Protein AF-A0A3S3PYQ5-F1 (afdb_monomer_lite)

pLDDT: mean 71.9, std 18.58, range [24.88, 95.25]

Radius of gyration: 21.29 Å; chains: 1; bounding box: 79×41×46 Å

Sequence (221 aa):
MYVVALPYLGCGHINPMMNLCKLLALSDDSLLITFVVTEEWLGFIGSAPTPPNIRFRSIPNVIPSELVREANFAGFIEAMWIPSGSVRSQQHEISLRLQPNSTLDEPESYLSRLCDSSERGEERVNYIPGISSIRLADFPYFSIAKGEAVLGRALEGISSATESQCILFNSFYELENDVIDSLRAKIQISIYHVGPTIPYMTLHEMTAMAMAHGPSQRGPL

Secondary structure (DSSP, 8-state):
-EEEE---SSHHHHHHHHHHHHHHHHH-TT-EEEEEEEHHHHHHHTTS---TTEEEEEE---S--GGGGGGGHHHHHHHHHS--SS-TTTT--S------------THHHHHHHHS-TT-TT-EE--STT---EEGGGSTTTTSS-HHHHHHHHHHHHHHHHTSSEEEESS-HHHHHHHHHHHHTT--SEEEE---------HHHHHHHHHHT--------

Structure (mmCIF, N/CA/C/O backbone):
data_AF-A0A3S3PYQ5-F1
#
_entry.id   AF-A0A3S3PYQ5-F1
#
loop_
_atom_site.group_PDB
_atom_site.id
_atom_site.type_symbol
_atom_site.label_atom_id
_atom_site.label_alt_id
_atom_site.label_comp_id
_atom_site.label_asym_id
_atom_site.label_entity_id
_atom_site.label_seq_id
_atom_site.pdbx_PDB_ins_code
_atom_site.Cartn_x
_atom_site.Cartn_y
_atom_site.Cartn_z
_atom_site.occupancy
_atom_site.B_iso_or_equiv
_atom_site.auth_seq_id
_atom_site.auth_comp_id
_atom_site.auth_asym_id
_atom_site.auth_atom_id
_atom_site.pdbx_PDB_model_num
ATOM 1 N N . MET A 1 1 ? -7.494 -8.880 18.713 1.00 83.25 1 MET A N 1
ATOM 2 C CA . MET A 1 1 ? -6.180 -9.042 18.029 1.00 83.25 1 MET A CA 1
ATOM 3 C C . MET A 1 1 ? -5.558 -7.658 17.811 1.00 83.25 1 MET A C 1
ATOM 5 O O . MET A 1 1 ? -6.317 -6.700 17.782 1.00 83.25 1 MET A O 1
ATOM 9 N N . TYR A 1 2 ? -4.230 -7.501 17.716 1.00 89.44 2 TYR A N 1
ATOM 10 C CA . TYR A 1 2 ? -3.590 -6.185 17.511 1.00 89.44 2 TYR A CA 1
ATOM 11 C C . TYR A 1 2 ? -2.639 -6.203 16.313 1.00 89.44 2 TYR A C 1
ATOM 13 O O . TYR A 1 2 ? -1.774 -7.073 16.239 1.00 89.44 2 TYR A O 1
ATOM 21 N N . VAL A 1 3 ? -2.790 -5.237 15.407 1.00 89.50 3 VAL A N 1
ATOM 22 C CA . VAL A 1 3 ? -1.992 -5.096 14.182 1.00 89.50 3 VAL A CA 1
ATOM 23 C C . VAL A 1 3 ? -1.406 -3.689 14.107 1.00 89.50 3 VAL A C 1
ATOM 25 O O . VAL A 1 3 ? -2.063 -2.703 14.437 1.00 89.50 3 VAL A O 1
ATOM 28 N N . VAL A 1 4 ? -0.160 -3.593 13.650 1.00 91.38 4 VAL A N 1
ATOM 29 C CA . VAL A 1 4 ? 0.473 -2.321 13.291 1.00 91.38 4 VAL A CA 1
ATOM 30 C C . VAL A 1 4 ? 0.616 -2.290 11.776 1.00 91.38 4 VAL A C 1
ATOM 32 O O . VAL A 1 4 ? 1.237 -3.180 11.205 1.00 91.38 4 VAL A O 1
ATOM 35 N N . ALA A 1 5 ? 0.030 -1.280 11.139 1.00 90.00 5 ALA A N 1
ATOM 36 C CA . ALA A 1 5 ? 0.136 -1.036 9.709 1.00 90.00 5 ALA A CA 1
ATOM 37 C C . ALA A 1 5 ? 1.135 0.098 9.461 1.00 90.00 5 ALA A C 1
ATOM 39 O O . ALA A 1 5 ? 0.969 1.209 9.970 1.00 90.00 5 ALA A O 1
ATOM 40 N N . LEU A 1 6 ? 2.171 -0.207 8.687 1.00 88.38 6 LEU A N 1
ATOM 41 C CA . LEU A 1 6 ? 3.290 0.674 8.367 1.00 88.38 6 LEU A CA 1
ATOM 42 C C . LEU A 1 6 ? 3.386 0.764 6.832 1.00 88.38 6 LEU A C 1
ATOM 44 O O . LEU A 1 6 ? 4.066 -0.038 6.197 1.00 88.38 6 LEU A O 1
ATOM 48 N N . PRO A 1 7 ? 2.618 1.662 6.192 1.00 85.62 7 PRO A N 1
ATOM 49 C CA . PRO A 1 7 ? 2.677 1.830 4.752 1.00 85.62 7 PRO A CA 1
ATOM 50 C C . PRO A 1 7 ? 4.006 2.426 4.310 1.00 85.62 7 PRO A C 1
ATOM 52 O O . PRO A 1 7 ? 4.576 3.303 4.960 1.00 85.62 7 PRO A O 1
ATOM 55 N N . TYR A 1 8 ? 4.426 2.012 3.122 1.00 80.31 8 TYR A N 1
ATOM 56 C CA . TYR A 1 8 ? 5.421 2.743 2.365 1.00 80.31 8 TYR A CA 1
ATOM 57 C C . TYR A 1 8 ? 4.916 4.165 2.101 1.00 80.31 8 TYR A C 1
ATOM 59 O O . TYR A 1 8 ? 3.748 4.381 1.760 1.00 80.31 8 TYR A O 1
ATOM 67 N N . LEU A 1 9 ? 5.786 5.146 2.299 1.00 74.19 9 LEU A N 1
ATOM 68 C CA . LEU A 1 9 ? 5.396 6.545 2.361 1.00 74.19 9 LEU A CA 1
ATOM 69 C C . LEU A 1 9 ? 5.235 7.133 0.955 1.00 74.19 9 LEU A C 1
ATOM 71 O O . LEU A 1 9 ? 6.157 7.708 0.393 1.00 74.19 9 LEU A O 1
ATOM 75 N N . GLY A 1 10 ? 4.044 6.962 0.387 1.00 78.31 10 GLY A N 1
ATOM 76 C CA . GLY A 1 10 ? 3.611 7.545 -0.881 1.00 78.31 10 GLY A CA 1
ATOM 77 C C . GLY A 1 10 ? 2.126 7.271 -1.119 1.00 78.31 10 GLY A C 1
ATOM 78 O O . GLY A 1 10 ? 1.601 6.251 -0.660 1.00 78.31 10 GLY A 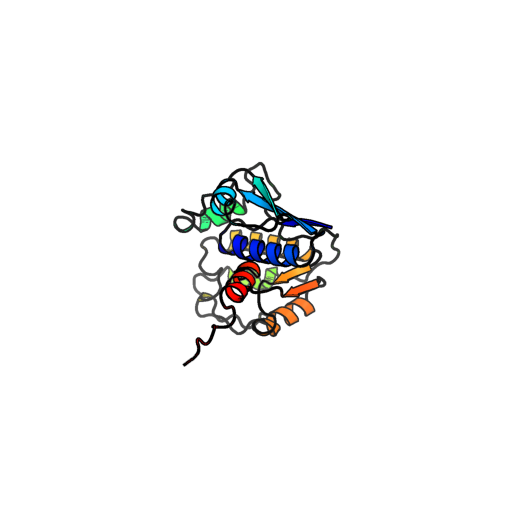O 1
ATOM 79 N N . CYS A 1 11 ? 1.430 8.156 -1.842 1.00 80.81 11 CYS A N 1
ATOM 80 C CA . CYS A 1 11 ? -0.027 8.069 -2.017 1.00 80.81 11 CYS A CA 1
ATOM 81 C C . CYS A 1 11 ? -0.496 6.728 -2.615 1.00 80.81 11 CYS A C 1
ATOM 83 O O . CYS A 1 11 ? -1.530 6.195 -2.205 1.00 80.81 11 CYS A O 1
ATOM 85 N N . GLY A 1 12 ? 0.304 6.150 -3.519 1.00 80.44 12 GLY A N 1
ATOM 86 C CA . GLY A 1 12 ? 0.049 4.855 -4.156 1.00 80.44 12 GLY A CA 1
ATOM 87 C C . GLY A 1 12 ? 0.125 3.650 -3.213 1.00 80.44 12 GLY A C 1
ATOM 88 O O . GLY A 1 12 ? -0.401 2.598 -3.549 1.00 80.44 12 GLY A O 1
ATOM 89 N N . HIS A 1 13 ? 0.716 3.800 -2.024 1.00 82.88 13 HIS A N 1
ATOM 90 C CA . HIS A 1 13 ? 0.836 2.733 -1.026 1.00 82.88 13 HIS A CA 1
ATOM 91 C C . HIS A 1 13 ? -0.031 2.992 0.211 1.00 82.88 13 HIS A C 1
ATOM 93 O O . HIS A 1 13 ? -0.659 2.072 0.735 1.00 82.88 13 HIS A O 1
ATOM 99 N N . ILE A 1 14 ? -0.126 4.249 0.652 1.00 87.75 14 ILE A N 1
ATOM 100 C CA . ILE A 1 14 ? -0.909 4.630 1.834 1.00 87.75 14 ILE A CA 1
ATOM 101 C C . ILE A 1 14 ? -2.400 4.384 1.618 1.00 87.75 14 ILE A C 1
ATOM 103 O O . ILE A 1 14 ? -3.048 3.797 2.486 1.00 87.75 14 ILE A O 1
ATOM 107 N N . ASN A 1 15 ? -2.946 4.786 0.468 1.00 88.56 15 ASN A N 1
ATOM 108 C CA . ASN A 1 15 ? -4.382 4.672 0.217 1.00 88.56 15 ASN A CA 1
ATOM 109 C C . ASN A 1 15 ? -4.846 3.203 0.159 1.00 88.56 15 ASN A C 1
ATOM 111 O O . ASN A 1 15 ? -5.772 2.857 0.900 1.00 88.56 15 ASN A O 1
ATOM 115 N N . PRO A 1 16 ? -4.197 2.307 -0.615 1.00 87.06 16 PRO A N 1
ATOM 116 C CA . PRO A 1 16 ? -4.536 0.886 -0.596 1.00 87.06 16 PRO A CA 1
ATOM 117 C C . PRO A 1 16 ? -4.414 0.229 0.781 1.00 87.06 16 PRO A C 1
ATOM 119 O O . PRO A 1 16 ? -5.298 -0.534 1.177 1.00 87.06 16 PRO A O 1
ATOM 122 N N . MET A 1 17 ? -3.352 0.543 1.531 1.00 89.75 17 MET A N 1
ATOM 123 C CA . MET A 1 17 ? -3.134 0.004 2.876 1.00 89.75 17 MET A CA 1
ATOM 124 C C . MET A 1 17 ? -4.230 0.464 3.846 1.00 89.75 17 MET A C 1
ATOM 126 O O . MET A 1 17 ? -4.751 -0.333 4.625 1.00 89.75 17 MET A O 1
ATOM 130 N N . MET A 1 18 ? -4.615 1.743 3.794 1.00 91.31 18 MET A N 1
ATOM 131 C CA . MET A 1 18 ? -5.701 2.292 4.608 1.00 91.31 18 MET A CA 1
ATOM 132 C C . MET A 1 18 ? -7.036 1.620 4.280 1.00 91.31 18 MET A C 1
ATOM 134 O O . MET A 1 18 ? -7.780 1.253 5.188 1.00 91.31 18 MET A O 1
ATOM 138 N N . ASN A 1 19 ? -7.336 1.415 2.997 1.00 90.25 19 ASN A N 1
ATOM 139 C CA . ASN A 1 19 ? -8.559 0.731 2.578 1.00 90.25 19 ASN A CA 1
ATOM 140 C C . ASN A 1 19 ? -8.581 -0.728 3.041 1.00 90.25 19 ASN A C 1
ATOM 142 O O . ASN A 1 19 ? -9.594 -1.174 3.574 1.00 90.25 19 ASN A O 1
ATOM 146 N N . LEU A 1 20 ? -7.455 -1.441 2.940 1.00 89.00 20 LEU A N 1
ATOM 147 C CA . LEU A 1 20 ? -7.320 -2.781 3.510 1.00 89.00 20 LEU A CA 1
ATOM 148 C C . LEU A 1 20 ? -7.580 -2.773 5.022 1.00 89.00 20 LEU A C 1
ATOM 150 O O . LEU A 1 20 ? -8.370 -3.571 5.518 1.00 89.00 20 LEU A O 1
ATOM 154 N N . CYS A 1 21 ? -6.968 -1.840 5.757 1.00 91.38 21 CYS A N 1
ATOM 155 C CA . CYS A 1 21 ? -7.170 -1.714 7.200 1.00 91.38 21 CYS A CA 1
ATOM 156 C C . CYS A 1 21 ? -8.637 -1.447 7.552 1.00 91.38 21 CYS A C 1
ATOM 158 O O . CYS A 1 21 ? -9.138 -2.024 8.511 1.00 91.38 21 CYS A O 1
ATOM 160 N N . LYS A 1 22 ? -9.343 -0.621 6.769 1.00 90.44 22 LYS A N 1
ATOM 161 C CA . LYS A 1 22 ? -10.785 -0.387 6.936 1.00 90.44 22 LYS A CA 1
ATOM 162 C C . LYS A 1 22 ? -11.592 -1.668 6.724 1.00 90.44 22 LYS A C 1
ATOM 164 O O . LYS A 1 22 ? -12.460 -1.953 7.540 1.00 90.44 22 LYS A O 1
ATOM 169 N N . LEU A 1 23 ? -11.296 -2.453 5.688 1.00 88.88 23 LEU A N 1
ATOM 170 C CA . LEU A 1 23 ? -11.972 -3.733 5.439 1.00 88.88 23 LEU A CA 1
ATOM 171 C C . LEU A 1 23 ? -11.742 -4.732 6.580 1.00 88.88 23 LEU A C 1
ATOM 173 O O . LEU A 1 23 ? -12.694 -5.351 7.052 1.00 88.88 23 LEU A O 1
ATOM 177 N N . LEU A 1 24 ? -10.505 -4.844 7.070 1.00 88.88 24 LEU A N 1
ATOM 178 C CA . LEU A 1 24 ? -10.164 -5.706 8.206 1.00 88.88 24 LEU A CA 1
ATOM 179 C C . LEU A 1 24 ? -10.868 -5.255 9.491 1.00 88.88 24 LEU A C 1
ATOM 181 O O . LEU A 1 24 ? -11.470 -6.070 10.183 1.00 88.88 24 LEU A O 1
ATOM 185 N N . ALA A 1 25 ? -10.845 -3.952 9.772 1.00 90.69 25 ALA A N 1
ATOM 186 C CA . ALA A 1 25 ? -11.503 -3.351 10.926 1.00 90.69 25 ALA A CA 1
ATOM 187 C C . ALA A 1 25 ? -13.025 -3.552 10.926 1.00 90.69 25 ALA A C 1
ATOM 189 O O . ALA A 1 25 ? -13.605 -3.714 11.992 1.00 90.69 25 ALA A O 1
ATOM 190 N N . LEU A 1 26 ? -13.662 -3.529 9.751 1.00 88.75 26 LEU A N 1
ATOM 191 C CA . LEU A 1 26 ? -15.098 -3.781 9.592 1.00 88.75 26 LEU A CA 1
ATOM 192 C C . LEU A 1 26 ? -15.456 -5.272 9.655 1.00 88.75 26 LEU A C 1
ATOM 194 O O . LEU A 1 26 ? -16.612 -5.608 9.887 1.00 88.75 26 LEU A O 1
ATOM 198 N N . SER A 1 27 ? -14.487 -6.155 9.406 1.00 88.19 27 SER A N 1
ATOM 199 C CA . SER A 1 27 ? -14.697 -7.606 9.422 1.00 88.19 27 SER A CA 1
ATOM 200 C C . SER A 1 27 ? -14.550 -8.207 10.822 1.00 88.19 27 SER A C 1
ATOM 202 O O . SER A 1 27 ? -15.138 -9.249 11.101 1.00 88.19 27 SER A O 1
ATOM 204 N N . ASP A 1 28 ? -13.766 -7.572 11.697 1.00 89.88 28 ASP A N 1
ATOM 205 C CA . ASP A 1 28 ? -13.523 -8.014 13.072 1.00 89.88 28 ASP A CA 1
ATOM 206 C C . ASP A 1 28 ? -13.466 -6.814 14.031 1.00 89.88 28 ASP A C 1
ATOM 208 O O . ASP A 1 28 ? -12.451 -6.121 14.139 1.00 89.88 28 ASP A O 1
ATOM 212 N N . ASP A 1 29 ? -14.544 -6.603 14.790 1.00 89.25 29 ASP A N 1
ATOM 213 C CA . ASP A 1 29 ? -14.644 -5.522 15.782 1.00 89.25 29 ASP A CA 1
ATOM 214 C C . ASP A 1 29 ? -13.623 -5.656 16.933 1.00 89.25 29 ASP A C 1
ATOM 216 O O . ASP A 1 29 ? -13.337 -4.687 17.641 1.00 89.25 29 ASP A O 1
ATOM 220 N N . SER A 1 30 ? -13.048 -6.849 17.138 1.00 92.12 30 SER A N 1
ATOM 221 C CA . SER A 1 30 ? -12.020 -7.109 18.154 1.00 92.12 30 SER A CA 1
ATOM 222 C C . SER A 1 30 ? -10.594 -6.813 17.669 1.00 92.12 30 SER A C 1
ATOM 224 O O . SER A 1 30 ? -9.634 -6.859 18.457 1.00 92.12 30 SER A O 1
ATOM 226 N N . LEU A 1 31 ? -10.427 -6.538 16.373 1.00 90.94 31 LEU A N 1
ATOM 227 C CA . LEU A 1 31 ? -9.153 -6.191 15.767 1.00 90.94 31 LEU A CA 1
ATOM 228 C C . LEU A 1 31 ? -8.854 -4.710 15.992 1.00 90.94 31 LEU A C 1
ATOM 230 O O . LEU A 1 31 ? -9.544 -3.839 15.476 1.00 90.94 31 LEU A O 1
ATOM 234 N N . LEU A 1 32 ? -7.784 -4.428 16.733 1.00 93.56 32 LEU A N 1
ATOM 235 C CA . LEU A 1 32 ? -7.257 -3.081 16.919 1.00 93.56 32 LEU A CA 1
ATOM 236 C C . LEU A 1 32 ? -6.084 -2.852 15.961 1.00 93.56 32 LEU A C 1
ATOM 238 O O . LEU A 1 32 ? -5.086 -3.571 16.021 1.00 93.56 32 LEU A O 1
ATOM 242 N N . ILE A 1 33 ? -6.188 -1.829 15.118 1.00 94.44 33 ILE A N 1
ATOM 243 C CA . ILE A 1 33 ? -5.169 -1.467 14.132 1.00 94.44 33 ILE A CA 1
ATOM 244 C C . ILE A 1 33 ? -4.538 -0.136 14.528 1.00 94.44 33 ILE A C 1
ATOM 246 O O . ILE A 1 33 ? -5.233 0.859 14.728 1.00 94.44 33 ILE A O 1
ATOM 250 N N . THR A 1 34 ? -3.212 -0.093 14.590 1.00 95.12 34 THR A N 1
ATOM 251 C CA . THR A 1 34 ? -2.460 1.162 14.664 1.00 95.12 34 THR A CA 1
ATOM 252 C C . THR A 1 34 ? -1.835 1.452 13.309 1.00 95.12 34 THR A C 1
ATOM 254 O O . THR A 1 34 ? -0.955 0.718 12.869 1.00 95.12 34 THR A O 1
ATOM 257 N N . PHE A 1 35 ? -2.277 2.523 12.658 1.00 94.12 35 PHE A N 1
ATOM 258 C CA . PHE A 1 35 ? -1.774 2.976 11.366 1.00 94.12 35 PHE A CA 1
ATOM 259 C C . PHE A 1 35 ? -0.721 4.066 11.583 1.00 94.12 35 PHE A C 1
ATOM 261 O O . PHE A 1 35 ? -1.029 5.146 12.097 1.00 94.12 35 PHE A O 1
ATOM 268 N N . VAL A 1 36 ? 0.532 3.765 11.252 1.00 92.62 36 VAL A N 1
ATOM 269 C CA . VAL A 1 36 ? 1.679 4.634 11.537 1.00 92.62 36 VAL A CA 1
ATOM 270 C C . VAL A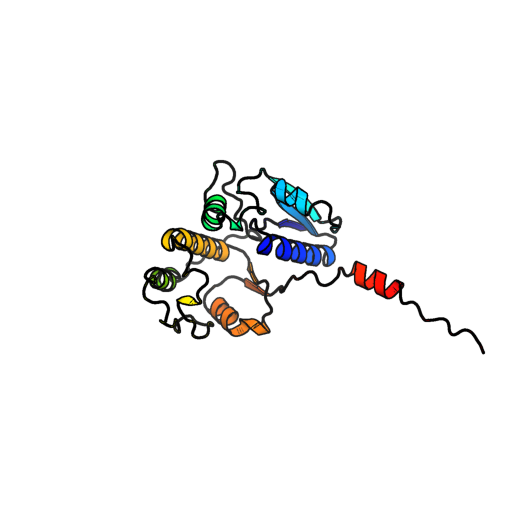 1 36 ? 2.128 5.325 10.255 1.00 92.62 36 VAL A C 1
ATOM 272 O O . VAL A 1 36 ? 2.501 4.661 9.298 1.00 92.62 36 VAL A O 1
ATOM 275 N N . VAL A 1 37 ? 2.122 6.654 10.237 1.00 90.44 37 VAL A N 1
ATOM 276 C CA . VAL A 1 37 ? 2.558 7.475 9.091 1.00 90.44 37 VAL A CA 1
ATOM 277 C C . VAL A 1 37 ? 3.459 8.614 9.561 1.00 90.44 37 VAL A C 1
ATOM 279 O O . VAL A 1 37 ? 3.660 8.785 10.761 1.00 90.44 37 VAL A O 1
ATOM 282 N N . THR A 1 38 ? 4.018 9.409 8.652 1.00 91.31 38 THR A N 1
ATOM 283 C CA . THR A 1 38 ? 4.719 10.637 9.055 1.00 91.31 38 THR A CA 1
ATOM 284 C C . THR A 1 38 ? 3.742 11.709 9.544 1.00 91.31 38 THR A C 1
ATOM 286 O O . THR A 1 38 ? 2.539 11.635 9.296 1.00 91.31 38 THR A O 1
ATOM 289 N N . GLU A 1 39 ? 4.246 12.723 10.245 1.00 92.88 39 GLU A N 1
ATOM 290 C CA . GLU A 1 39 ? 3.456 13.888 10.673 1.00 92.88 39 GLU A CA 1
ATOM 291 C C . GLU A 1 39 ? 2.782 14.613 9.500 1.00 92.88 39 GLU A C 1
ATOM 293 O O . GLU A 1 39 ? 1.613 14.980 9.604 1.00 92.88 39 GLU A O 1
ATOM 298 N N . GLU A 1 40 ? 3.481 14.773 8.372 1.00 92.56 40 GLU A N 1
ATOM 299 C CA . GLU A 1 40 ? 2.909 15.335 7.144 1.00 92.56 40 GLU A CA 1
ATOM 300 C C . GLU A 1 40 ? 1.721 14.495 6.658 1.00 92.56 40 GLU A C 1
ATOM 302 O O . GLU A 1 40 ? 0.623 15.015 6.458 1.00 92.56 40 GLU A O 1
ATOM 307 N N . TRP A 1 41 ? 1.917 13.180 6.535 1.00 91.62 41 TRP A N 1
ATOM 308 C CA . TRP A 1 41 ? 0.871 12.272 6.078 1.00 91.62 41 TRP A CA 1
ATOM 309 C C . TRP A 1 41 ? -0.315 12.213 7.035 1.00 91.62 41 TRP A C 1
ATOM 311 O O . TRP A 1 41 ? -1.458 12.147 6.582 1.00 91.62 41 TRP A O 1
ATOM 321 N N . LEU A 1 42 ? -0.075 12.298 8.346 1.00 93.69 42 LEU A N 1
ATOM 322 C CA . LEU A 1 42 ? -1.140 12.434 9.336 1.00 93.69 42 LEU A CA 1
ATOM 323 C C . LEU A 1 42 ? -1.963 13.707 9.096 1.00 93.69 42 LEU A C 1
ATOM 325 O O . LEU A 1 42 ? -3.185 13.663 9.220 1.00 93.69 42 LEU A O 1
ATOM 329 N N . GLY A 1 43 ? -1.322 14.810 8.703 1.00 92.19 43 GLY A N 1
ATOM 330 C CA . GLY A 1 43 ? -2.005 16.036 8.289 1.00 92.19 43 GLY A CA 1
ATOM 331 C C . GLY A 1 43 ? -2.909 15.849 7.065 1.00 92.19 43 GLY A C 1
ATOM 332 O O . GLY A 1 43 ? -3.968 16.470 6.997 1.00 92.19 43 GLY A O 1
ATOM 333 N N . PHE A 1 44 ? -2.541 14.967 6.130 1.00 90.56 44 PHE A N 1
ATOM 334 C CA . PHE A 1 44 ? -3.335 14.688 4.927 1.00 90.56 44 PHE A CA 1
ATOM 335 C C . PHE A 1 44 ? -4.531 13.762 5.173 1.00 90.56 44 PHE A C 1
ATOM 337 O O . PHE A 1 44 ? -5.589 13.974 4.585 1.00 90.56 44 PHE A O 1
ATOM 344 N N . ILE A 1 45 ? -4.381 12.733 6.017 1.00 90.06 45 ILE A N 1
ATOM 345 C CA . ILE A 1 45 ? -5.393 11.664 6.155 1.00 90.06 45 ILE A CA 1
ATOM 346 C C . ILE A 1 45 ? -6.098 11.629 7.514 1.00 90.06 45 ILE A C 1
ATOM 348 O O . ILE A 1 45 ? -7.137 10.987 7.642 1.00 90.06 45 ILE A O 1
ATOM 352 N N . GLY A 1 46 ? -5.558 12.298 8.535 1.00 88.81 46 GLY A N 1
ATOM 353 C CA . GLY A 1 46 ? -6.019 12.174 9.921 1.00 88.81 46 GLY A CA 1
ATOM 354 C C . GLY A 1 46 ? -7.385 12.801 10.209 1.00 88.81 46 GLY A C 1
ATOM 355 O O . GLY A 1 46 ? -7.983 12.493 11.236 1.00 88.81 46 GLY A O 1
ATOM 356 N N . SER A 1 47 ? -7.889 13.665 9.323 1.00 87.00 47 SER A N 1
ATOM 357 C CA . SER A 1 47 ? -9.224 14.269 9.433 1.00 87.00 47 SER A CA 1
ATOM 358 C C . SER A 1 47 ? -10.332 13.421 8.799 1.00 87.00 47 SER A C 1
ATOM 360 O O . SER A 1 47 ? -11.510 13.657 9.069 1.00 87.00 47 SER A O 1
ATOM 362 N N . ALA A 1 48 ? -9.978 12.445 7.956 1.00 85.69 48 ALA A N 1
ATOM 363 C CA . ALA A 1 48 ? -10.952 11.604 7.278 1.00 85.69 48 ALA A CA 1
ATOM 364 C C . ALA A 1 48 ? -11.601 10.611 8.262 1.00 85.69 48 ALA A C 1
ATOM 366 O O . ALA A 1 48 ? -10.913 10.083 9.139 1.00 85.69 48 ALA A O 1
ATOM 367 N N . PRO A 1 49 ? -12.899 10.284 8.108 1.00 85.88 49 PRO A N 1
ATOM 368 C CA . PRO A 1 49 ? -13.545 9.285 8.951 1.00 85.88 49 PRO A CA 1
ATOM 369 C C . PRO A 1 49 ? -12.850 7.918 8.863 1.00 85.88 49 PRO A C 1
ATOM 371 O O . PRO A 1 49 ? -12.651 7.361 7.775 1.00 85.88 49 PRO A O 1
ATOM 374 N N . THR A 1 50 ? -12.526 7.348 10.023 1.00 87.88 50 THR A N 1
ATOM 375 C CA . THR A 1 50 ? -12.000 5.986 10.159 1.00 87.88 50 THR A CA 1
ATOM 376 C C . THR A 1 50 ? -12.780 5.202 11.215 1.00 87.88 50 THR A C 1
ATOM 378 O O . THR A 1 50 ? -13.252 5.800 12.184 1.00 87.88 50 THR A O 1
ATOM 381 N N . PRO A 1 51 ? -12.906 3.870 11.066 1.00 90.19 51 PRO A N 1
ATOM 382 C CA . PRO A 1 51 ? -13.453 3.008 12.110 1.00 90.19 51 PRO A CA 1
ATOM 383 C C . PRO A 1 51 ? -12.773 3.239 13.476 1.00 90.19 51 PRO A C 1
ATOM 385 O O . PRO A 1 51 ? -11.566 3.499 13.516 1.00 90.19 51 PRO A O 1
ATOM 388 N N . PRO A 1 52 ? -13.507 3.134 14.603 1.00 90.31 52 PRO A N 1
ATOM 389 C CA . PRO A 1 52 ? -12.994 3.460 15.942 1.00 90.31 52 PRO A CA 1
ATOM 390 C C . PRO A 1 52 ? -11.872 2.523 16.420 1.00 90.31 52 PRO A C 1
ATOM 392 O O . PRO A 1 52 ? -11.103 2.858 17.324 1.00 90.31 52 PRO A O 1
ATOM 395 N N . ASN A 1 53 ? -11.772 1.345 15.810 1.00 92.06 53 ASN A N 1
ATOM 396 C CA . ASN A 1 53 ? -10.726 0.356 16.023 1.00 92.06 53 ASN A CA 1
ATOM 397 C C . ASN A 1 53 ? -9.474 0.586 15.153 1.00 92.06 53 ASN A C 1
ATOM 399 O O . ASN A 1 53 ? -8.532 -0.199 15.238 1.00 92.06 53 ASN A O 1
ATOM 403 N N . ILE A 1 54 ? -9.405 1.684 14.388 1.00 94.94 54 ILE A N 1
ATOM 404 C CA . ILE A 1 54 ? -8.181 2.164 13.734 1.00 94.94 54 ILE A CA 1
ATOM 405 C C . ILE A 1 54 ? -7.670 3.408 14.466 1.00 94.94 54 ILE A C 1
ATOM 407 O O . ILE A 1 54 ? -8.398 4.375 14.680 1.00 94.94 54 ILE A O 1
ATOM 411 N N . ARG A 1 55 ? -6.392 3.399 14.848 1.00 95.25 55 ARG A N 1
ATOM 412 C CA . ARG A 1 55 ? -5.726 4.505 15.544 1.00 95.25 55 ARG A CA 1
ATOM 413 C C . ARG A 1 55 ? -4.528 4.992 14.754 1.00 95.25 55 ARG A C 1
ATOM 415 O O . ARG A 1 55 ? -3.648 4.205 14.425 1.00 95.25 55 ARG A O 1
ATOM 422 N N . PHE A 1 56 ? -4.439 6.297 14.541 1.00 95.06 56 PHE A N 1
ATOM 423 C CA . PHE A 1 56 ? -3.248 6.888 13.948 1.00 95.06 56 PHE A CA 1
ATOM 424 C C . PHE A 1 56 ? -2.130 7.099 14.974 1.00 95.06 56 PHE A C 1
ATOM 426 O O . PHE A 1 56 ? -2.358 7.445 16.145 1.00 95.06 56 PHE A O 1
ATOM 433 N N . ARG A 1 57 ? -0.895 6.914 14.513 1.00 94.06 57 ARG A N 1
ATOM 434 C CA . ARG A 1 57 ? 0.328 7.376 15.171 1.00 94.06 57 ARG A CA 1
ATOM 435 C C . ARG A 1 57 ? 1.207 8.050 14.131 1.00 94.06 57 ARG A C 1
ATOM 437 O O . ARG A 1 57 ? 1.276 7.587 12.997 1.00 94.06 57 ARG A O 1
ATOM 444 N N . SER A 1 58 ? 1.863 9.131 14.529 1.00 91.62 58 SER A N 1
ATOM 445 C CA . SER A 1 58 ? 2.846 9.793 13.685 1.00 91.62 58 SER A CA 1
ATOM 446 C C . SER A 1 58 ? 4.265 9.480 14.135 1.00 91.62 58 SER A C 1
ATOM 448 O O . SER A 1 58 ? 4.540 9.270 15.319 1.00 91.62 58 SER A O 1
ATOM 450 N N . ILE A 1 59 ? 5.162 9.478 13.162 1.00 88.75 59 ILE A N 1
ATOM 451 C CA . ILE A 1 59 ? 6.607 9.583 13.345 1.00 88.75 59 ILE A CA 1
ATOM 452 C C . ILE A 1 59 ? 7.094 10.867 12.659 1.00 88.75 59 ILE A C 1
ATOM 454 O O . ILE A 1 59 ? 6.399 11.369 11.770 1.00 88.75 59 ILE A O 1
ATOM 458 N N . PRO A 1 60 ? 8.267 11.406 13.033 1.00 88.44 60 PRO A N 1
ATOM 459 C CA . PRO A 1 60 ? 8.806 12.595 12.382 1.00 88.44 60 PRO A CA 1
ATOM 460 C C . PRO A 1 60 ? 8.897 12.433 10.861 1.00 88.44 60 PRO A C 1
ATOM 462 O O . PRO A 1 60 ? 9.074 11.324 10.350 1.00 88.44 60 PRO A O 1
ATOM 465 N N . ASN A 1 61 ? 8.810 13.543 10.132 1.00 86.12 61 ASN A N 1
ATOM 466 C CA . ASN A 1 61 ? 9.052 13.546 8.691 1.00 86.12 61 ASN A CA 1
ATOM 467 C C . ASN A 1 61 ? 10.526 13.201 8.424 1.00 86.12 61 ASN A C 1
ATOM 469 O O . ASN A 1 61 ? 11.412 14.015 8.675 1.00 86.12 61 ASN A O 1
ATOM 473 N N . VAL A 1 62 ? 10.790 11.980 7.950 1.00 75.44 62 VAL A N 1
ATOM 474 C CA . VAL A 1 62 ? 12.151 11.495 7.642 1.00 75.44 62 VAL A CA 1
ATOM 475 C C . VAL A 1 62 ? 12.431 11.377 6.142 1.00 75.44 62 VAL A C 1
ATOM 477 O O . VAL A 1 62 ? 13.512 10.936 5.761 1.00 75.44 62 VAL A O 1
ATOM 480 N N . ILE A 1 63 ? 11.466 11.768 5.309 1.00 78.81 63 ILE A N 1
ATOM 481 C CA . ILE A 1 63 ? 11.552 11.768 3.846 1.00 78.81 63 ILE A CA 1
ATOM 482 C C . ILE A 1 63 ? 11.146 13.144 3.294 1.00 78.81 63 ILE A C 1
ATOM 484 O O . ILE A 1 63 ? 10.469 13.899 4.001 1.00 78.81 63 ILE A O 1
ATOM 488 N N . PRO A 1 64 ? 11.537 13.492 2.053 1.00 82.19 64 PRO A N 1
ATOM 489 C CA . PRO A 1 64 ? 11.034 14.684 1.381 1.00 82.19 64 PRO A CA 1
ATOM 490 C C . PRO A 1 64 ? 9.505 14.664 1.275 1.00 82.19 64 PRO A C 1
ATOM 492 O O . PRO A 1 64 ? 8.897 13.598 1.224 1.00 82.19 64 PRO A O 1
ATOM 495 N N . SER A 1 65 ? 8.899 15.848 1.224 1.00 85.50 65 SER A N 1
ATOM 496 C CA . SER A 1 65 ? 7.442 15.993 1.161 1.00 85.50 65 SER A CA 1
ATOM 497 C C . SER A 1 65 ? 6.850 15.311 -0.075 1.00 85.50 65 SER A C 1
ATOM 499 O O . SER A 1 65 ? 7.377 15.458 -1.185 1.00 85.50 65 SER A O 1
ATOM 501 N N . GLU A 1 66 ? 5.711 14.632 0.099 1.00 83.56 66 GLU A N 1
ATOM 502 C CA . GLU A 1 66 ? 4.957 14.031 -1.015 1.00 83.56 66 GLU A CA 1
ATOM 503 C C . GLU A 1 66 ? 4.599 15.081 -2.084 1.00 83.56 66 GLU A C 1
ATOM 505 O O . GLU A 1 66 ? 4.600 14.782 -3.276 1.00 83.56 66 GLU A O 1
ATOM 510 N N . LEU A 1 67 ? 4.363 16.333 -1.675 1.00 84.81 67 LEU A N 1
ATOM 511 C CA . LEU A 1 67 ? 3.926 17.423 -2.555 1.00 84.81 67 LEU A CA 1
ATOM 512 C C . LEU A 1 67 ? 4.987 17.859 -3.572 1.00 84.81 67 LEU A C 1
ATOM 514 O O . LEU A 1 67 ? 4.651 18.453 -4.592 1.00 84.81 67 LEU A O 1
ATOM 518 N N . VAL A 1 68 ? 6.264 17.591 -3.297 1.00 82.38 68 VAL A N 1
ATOM 519 C CA . VAL A 1 68 ? 7.389 17.970 -4.169 1.00 82.38 68 VAL A CA 1
ATOM 520 C C . VAL A 1 68 ? 8.142 16.757 -4.704 1.00 82.38 68 VAL A C 1
ATOM 522 O O . VAL A 1 68 ? 9.187 16.910 -5.337 1.00 82.38 68 VAL A O 1
ATOM 525 N N . ARG A 1 69 ? 7.610 15.547 -4.486 1.00 78.38 69 ARG A N 1
ATOM 526 C CA . ARG A 1 69 ? 8.234 14.292 -4.916 1.00 78.38 69 ARG A CA 1
ATOM 527 C C . ARG A 1 69 ? 8.541 14.282 -6.409 1.00 78.38 69 ARG A C 1
ATOM 529 O O . ARG A 1 69 ? 9.618 13.846 -6.796 1.00 78.38 69 ARG A O 1
ATOM 536 N N . GLU A 1 70 ? 7.614 14.753 -7.241 1.00 74.06 70 GLU A N 1
ATOM 537 C CA . GLU A 1 70 ? 7.770 14.738 -8.704 1.00 74.06 70 GLU A CA 1
ATOM 538 C C . GLU A 1 70 ? 8.999 15.522 -9.174 1.00 74.06 70 GLU A C 1
ATOM 540 O O . GLU A 1 70 ? 9.657 15.118 -10.129 1.00 74.06 70 GLU A O 1
ATOM 545 N N . ALA A 1 71 ? 9.368 16.591 -8.463 1.00 77.69 71 ALA A N 1
ATOM 546 C CA . ALA A 1 71 ? 10.534 17.400 -8.800 1.00 77.69 71 ALA A CA 1
ATOM 547 C C . ALA A 1 71 ? 11.866 16.658 -8.577 1.00 77.69 71 ALA A C 1
ATOM 549 O O . ALA A 1 71 ? 12.878 17.026 -9.172 1.00 77.69 71 ALA A O 1
ATOM 550 N N . ASN A 1 72 ? 11.889 15.626 -7.724 1.00 73.69 72 ASN A N 1
ATOM 551 C CA . ASN A 1 72 ? 13.070 14.804 -7.465 1.00 73.69 72 ASN A CA 1
ATOM 552 C C . ASN A 1 72 ? 12.681 13.382 -7.025 1.00 73.69 72 ASN A C 1
ATOM 554 O O . ASN A 1 72 ? 12.935 12.970 -5.889 1.00 73.69 72 ASN A O 1
ATOM 558 N N . PHE A 1 73 ? 12.070 12.619 -7.934 1.00 73.69 73 PHE A N 1
ATOM 559 C CA . PHE A 1 73 ? 11.599 11.265 -7.630 1.00 73.69 73 PHE A CA 1
ATOM 560 C C . PHE A 1 73 ? 12.742 10.339 -7.188 1.00 73.69 73 PHE A C 1
ATOM 562 O O . PHE A 1 73 ? 12.599 9.598 -6.220 1.00 73.69 73 PHE A O 1
ATOM 569 N N . ALA A 1 74 ? 13.908 10.432 -7.835 1.00 70.12 74 ALA A N 1
ATOM 570 C CA . ALA A 1 74 ? 15.077 9.630 -7.477 1.00 70.12 74 ALA A CA 1
ATOM 571 C C . ALA A 1 74 ? 15.573 9.930 -6.052 1.00 70.12 74 ALA A C 1
ATOM 573 O O . ALA A 1 74 ? 15.801 9.003 -5.280 1.00 70.12 74 ALA A O 1
ATOM 574 N N . GLY A 1 75 ? 15.682 11.210 -5.679 1.00 71.06 75 GLY A N 1
ATOM 575 C CA . GLY A 1 75 ? 16.070 11.613 -4.326 1.00 71.06 75 GLY A CA 1
ATOM 576 C C . GLY A 1 75 ? 15.021 11.270 -3.268 1.00 71.06 75 GLY A C 1
ATOM 577 O O . GLY A 1 75 ? 15.381 10.948 -2.140 1.00 71.06 75 GLY A O 1
ATOM 578 N N . PHE A 1 76 ? 13.734 11.284 -3.626 1.00 76.44 76 PHE A N 1
ATOM 579 C CA . PHE A 1 76 ? 12.658 10.821 -2.749 1.00 76.44 76 PHE A CA 1
ATOM 580 C C . PHE A 1 76 ? 12.773 9.325 -2.456 1.00 76.44 76 PHE A C 1
ATOM 582 O O . PHE A 1 76 ? 12.758 8.929 -1.291 1.00 76.44 76 PHE A O 1
ATOM 589 N N . ILE A 1 77 ? 12.938 8.505 -3.501 1.00 71.94 77 ILE A N 1
ATOM 590 C CA . ILE A 1 77 ? 13.162 7.064 -3.358 1.00 71.94 77 ILE A CA 1
ATOM 591 C C . ILE A 1 77 ? 14.414 6.837 -2.507 1.00 71.94 77 ILE A C 1
ATOM 593 O O . ILE A 1 77 ? 14.344 6.163 -1.485 1.00 71.94 77 ILE A O 1
ATOM 597 N N . GLU A 1 78 ? 15.536 7.468 -2.850 1.00 71.44 78 GLU A N 1
ATOM 598 C CA . GLU A 1 78 ? 16.795 7.347 -2.110 1.00 71.44 78 GLU A CA 1
ATOM 599 C C . GLU A 1 78 ? 16.640 7.694 -0.617 1.00 71.44 78 GLU A C 1
ATOM 601 O O . GLU A 1 78 ? 17.046 6.903 0.231 1.00 71.44 78 GLU A O 1
ATOM 606 N N . ALA A 1 79 ? 15.986 8.807 -0.272 1.00 73.69 79 ALA A N 1
ATOM 607 C CA . ALA A 1 79 ? 15.787 9.231 1.117 1.00 73.69 79 ALA A CA 1
ATOM 608 C C . ALA A 1 79 ? 14.905 8.284 1.942 1.00 73.69 79 ALA A C 1
ATOM 610 O O . ALA A 1 79 ? 15.048 8.196 3.158 1.00 73.69 79 ALA A O 1
ATOM 611 N N . MET A 1 80 ? 13.995 7.573 1.293 1.00 68.62 80 MET A N 1
ATOM 612 C CA . MET A 1 80 ? 13.135 6.599 1.949 1.00 68.62 80 MET A CA 1
ATOM 613 C C . MET A 1 80 ? 13.833 5.243 2.154 1.00 68.62 80 MET A C 1
ATOM 615 O O . MET A 1 80 ? 13.488 4.519 3.087 1.00 68.62 80 MET A O 1
ATOM 619 N N . TRP A 1 81 ? 14.847 4.917 1.346 1.00 62.94 81 TRP A N 1
ATOM 620 C CA . TRP A 1 81 ? 15.687 3.725 1.538 1.00 62.94 81 TRP A CA 1
ATOM 621 C C . TRP A 1 81 ? 16.919 3.981 2.421 1.00 62.94 81 TRP A C 1
ATOM 623 O O . TRP A 1 81 ? 17.415 3.054 3.061 1.00 62.94 81 TRP A O 1
ATOM 633 N N . ILE A 1 82 ? 17.445 5.209 2.467 1.00 58.28 82 ILE A N 1
ATOM 634 C CA . ILE A 1 82 ? 18.582 5.560 3.326 1.00 58.28 82 ILE A CA 1
ATOM 635 C C . ILE A 1 82 ? 18.093 5.722 4.772 1.00 58.28 82 ILE A C 1
ATOM 637 O O . ILE A 1 82 ? 17.234 6.561 5.044 1.00 58.28 82 ILE A O 1
ATOM 641 N N . PRO A 1 83 ? 18.665 4.986 5.744 1.00 50.75 83 PRO A N 1
ATOM 642 C CA . PRO A 1 83 ? 18.360 5.212 7.145 1.00 50.75 83 PRO A CA 1
ATOM 643 C C . PRO A 1 83 ? 18.871 6.596 7.552 1.00 50.75 83 PRO A C 1
ATOM 645 O O . PRO A 1 83 ? 20.062 6.786 7.803 1.00 50.75 83 PRO A O 1
ATOM 648 N N . SER A 1 84 ? 17.968 7.564 7.672 1.00 44.34 84 SER A N 1
ATOM 649 C CA . SER A 1 84 ? 18.229 8.855 8.310 1.00 44.34 84 SER A CA 1
ATOM 650 C C . SER A 1 84 ? 18.411 8.661 9.819 1.00 44.34 84 SER A C 1
ATOM 652 O O . SER A 1 84 ? 17.542 9.048 10.588 1.00 44.34 84 SER A O 1
ATOM 654 N N . GLY A 1 85 ? 19.472 7.968 10.254 1.00 43.75 85 GLY A N 1
ATOM 655 C CA . GLY A 1 85 ? 20.023 7.918 11.622 1.00 43.75 85 GLY A CA 1
ATOM 656 C C . GLY A 1 85 ? 19.110 7.561 12.811 1.00 43.75 85 GLY A C 1
ATOM 657 O O . GLY A 1 85 ? 19.619 7.430 13.917 1.00 43.75 85 GLY A O 1
ATOM 658 N N . SER A 1 86 ? 17.798 7.400 12.631 1.00 43.12 86 SER A N 1
ATOM 659 C CA . SER A 1 86 ? 16.822 7.383 13.728 1.00 43.12 86 SER A CA 1
ATOM 660 C C . SER A 1 86 ? 15.756 6.295 13.587 1.00 43.12 86 SER A C 1
ATOM 662 O O . SER A 1 86 ? 15.210 5.845 14.589 1.00 43.12 86 SER A O 1
ATOM 664 N N . VAL A 1 87 ? 15.472 5.785 12.383 1.00 41.69 87 VAL A N 1
ATOM 665 C CA . VAL A 1 87 ? 14.426 4.760 12.217 1.00 41.69 87 VAL A CA 1
ATOM 666 C C . VAL A 1 87 ? 14.827 3.755 11.143 1.00 41.69 87 VAL A C 1
ATOM 668 O O . VAL A 1 87 ? 14.458 3.860 9.981 1.00 41.69 87 VAL A O 1
ATOM 671 N N . ARG A 1 88 ? 15.565 2.728 11.565 1.00 40.16 88 ARG A N 1
ATOM 672 C CA . ARG A 1 88 ? 15.945 1.541 10.777 1.00 40.16 88 ARG A CA 1
ATOM 673 C C . ARG A 1 88 ? 14.742 0.622 10.453 1.00 40.16 88 ARG A C 1
ATOM 675 O O . ARG A 1 88 ? 14.932 -0.548 10.160 1.00 40.16 88 ARG A O 1
ATOM 682 N N . SER A 1 89 ? 13.508 1.115 10.594 1.00 40.44 89 SER A N 1
ATOM 683 C CA . SER A 1 89 ? 12.291 0.304 10.751 1.00 40.44 89 SER A CA 1
ATOM 684 C C . SER A 1 89 ? 11.080 0.758 9.923 1.00 40.44 89 SER A C 1
ATOM 686 O O . SER A 1 89 ? 10.009 0.181 10.086 1.00 40.44 89 SER A O 1
ATOM 688 N N . GLN A 1 90 ? 11.223 1.721 9.003 1.00 43.16 90 GLN A N 1
ATOM 689 C CA . GLN A 1 90 ? 10.102 2.166 8.148 1.00 43.16 90 GLN A CA 1
ATOM 690 C C . GLN A 1 90 ? 9.764 1.212 6.986 1.00 43.16 90 GLN A C 1
ATOM 692 O O . GLN A 1 90 ? 8.833 1.470 6.235 1.00 43.16 90 GLN A O 1
ATOM 697 N N . GLN A 1 91 ? 10.477 0.088 6.875 1.00 43.00 91 GLN A N 1
ATOM 698 C CA . GLN A 1 91 ? 10.226 -0.982 5.903 1.00 43.00 91 GLN A CA 1
ATOM 699 C C . GLN A 1 91 ? 9.448 -2.174 6.463 1.00 43.00 91 GLN A C 1
ATOM 701 O O . GLN A 1 91 ? 9.422 -3.225 5.832 1.00 43.00 91 GLN A O 1
ATOM 706 N N . HIS A 1 92 ? 8.807 -2.068 7.630 1.00 40.91 92 HIS A N 1
ATOM 707 C CA . HIS A 1 92 ? 7.833 -3.105 7.961 1.00 40.91 92 HIS A CA 1
ATOM 708 C C . HIS A 1 92 ? 6.591 -2.882 7.097 1.00 40.91 92 HIS A C 1
ATOM 710 O O . HIS A 1 92 ? 5.632 -2.248 7.504 1.00 40.91 92 HIS A O 1
ATOM 716 N N . GLU A 1 93 ? 6.630 -3.457 5.900 1.00 39.03 93 GLU A N 1
ATOM 717 C CA . GLU A 1 93 ? 5.506 -4.093 5.214 1.00 39.03 93 GLU A CA 1
ATOM 718 C C . GLU A 1 93 ? 4.551 -4.750 6.237 1.00 39.03 93 GLU A C 1
ATOM 720 O O . GLU A 1 93 ? 4.932 -4.958 7.392 1.00 39.03 93 GLU A O 1
ATOM 725 N N . ILE A 1 94 ? 3.306 -5.088 5.878 1.00 35.03 94 ILE A N 1
ATOM 726 C CA . ILE A 1 94 ? 2.455 -5.905 6.764 1.00 35.03 94 ILE A CA 1
ATOM 727 C C . ILE A 1 94 ? 3.190 -7.230 7.038 1.00 35.03 94 ILE A C 1
ATOM 729 O O . ILE A 1 94 ? 3.064 -8.204 6.312 1.00 35.03 94 ILE A O 1
ATOM 733 N N . SER A 1 95 ? 3.990 -7.251 8.096 1.00 35.44 95 SER A N 1
ATOM 734 C CA . SER A 1 95 ? 4.753 -8.384 8.569 1.00 35.44 95 SER A CA 1
ATOM 735 C C . SER A 1 95 ? 4.054 -8.795 9.844 1.00 35.44 95 SER A C 1
ATOM 737 O O . SER A 1 95 ? 4.334 -8.320 10.951 1.00 35.44 95 SER A O 1
ATOM 739 N N . LEU A 1 96 ? 3.049 -9.651 9.674 1.00 29.86 96 LEU A N 1
ATOM 740 C CA . LEU A 1 96 ? 2.643 -10.516 10.764 1.00 29.86 96 LEU A CA 1
ATOM 741 C C . LEU A 1 96 ? 3.898 -11.334 11.104 1.00 29.86 96 LEU A C 1
ATOM 743 O O . LEU A 1 96 ? 4.381 -12.124 10.298 1.00 29.86 96 LEU A O 1
ATOM 747 N N . ARG A 1 97 ? 4.504 -11.039 12.257 1.00 24.88 97 ARG A N 1
ATOM 748 C CA . ARG A 1 97 ? 5.768 -11.638 12.706 1.00 24.88 97 ARG A CA 1
ATOM 749 C C . ARG A 1 97 ? 5.588 -13.120 13.000 1.00 24.88 97 ARG A C 1
ATOM 751 O O . ARG A 1 97 ? 5.003 -13.452 14.025 1.00 24.88 97 ARG A O 1
ATOM 758 N N . LEU A 1 98 ? 6.129 -14.011 12.176 1.00 28.33 98 LEU A N 1
ATOM 759 C CA . LEU A 1 98 ? 6.611 -15.336 12.591 1.00 28.33 98 LEU A CA 1
ATOM 760 C C . LEU A 1 98 ? 7.865 -15.655 11.774 1.00 28.33 98 LEU A C 1
ATOM 762 O O . LEU A 1 98 ? 7.994 -15.207 10.643 1.00 28.33 98 LEU A O 1
ATOM 766 N N . GLN A 1 99 ? 8.800 -16.356 12.410 1.00 26.36 99 GLN A N 1
ATOM 767 C CA . GLN A 1 99 ? 10.162 -16.529 11.916 1.00 26.36 99 GLN A CA 1
ATOM 768 C C . GLN A 1 99 ? 10.228 -17.381 10.640 1.00 26.36 99 GLN A C 1
ATOM 770 O O . GLN A 1 99 ? 9.531 -18.396 10.566 1.00 26.36 99 GLN A O 1
ATOM 775 N N . PRO A 1 100 ? 11.113 -17.040 9.694 1.00 31.94 100 PRO A N 1
ATOM 776 C CA . PRO A 1 100 ? 11.303 -17.795 8.470 1.00 31.94 100 PRO A CA 1
ATOM 777 C C . PRO A 1 100 ? 12.519 -18.723 8.550 1.00 31.94 100 PRO A C 1
ATOM 779 O O . PRO A 1 100 ? 13.566 -18.398 9.108 1.00 31.94 100 PRO A O 1
ATOM 782 N N . ASN A 1 101 ? 12.369 -19.880 7.918 1.00 29.30 101 ASN A N 1
ATOM 783 C CA . ASN A 1 101 ? 13.455 -20.728 7.453 1.00 29.30 101 ASN A CA 1
ATOM 784 C C . ASN A 1 101 ? 13.113 -21.078 6.004 1.00 29.30 101 ASN A C 1
ATOM 786 O O . ASN A 1 101 ? 12.194 -21.861 5.777 1.00 29.30 101 ASN A O 1
ATOM 790 N N . SER A 1 102 ? 13.807 -20.494 5.032 1.00 34.44 102 SER A N 1
ATOM 791 C CA . SER A 1 102 ? 14.277 -21.188 3.822 1.00 34.44 102 SER A CA 1
ATOM 792 C C . SER A 1 102 ? 14.850 -20.202 2.807 1.00 34.44 102 SER A C 1
ATOM 794 O O . SER A 1 102 ? 14.388 -19.079 2.643 1.00 34.44 102 SER A O 1
ATOM 796 N N . THR A 1 103 ? 15.907 -20.666 2.156 1.00 36.50 103 THR A N 1
ATOM 797 C CA . THR A 1 103 ? 16.698 -19.981 1.137 1.00 36.50 103 THR A CA 1
ATOM 798 C C . THR A 1 103 ? 15.999 -20.080 -0.219 1.00 36.50 103 THR A C 1
ATOM 800 O O . THR A 1 103 ? 15.567 -21.167 -0.601 1.00 36.50 103 THR A O 1
ATOM 803 N N . LEU A 1 104 ? 15.895 -18.963 -0.944 1.00 45.09 104 LEU A N 1
ATOM 804 C CA . LEU A 1 104 ? 15.400 -18.915 -2.321 1.00 45.09 104 LEU A CA 1
ATOM 805 C C . LEU A 1 104 ? 16.549 -18.962 -3.325 1.00 45.09 104 LEU A C 1
ATOM 807 O O . LEU A 1 104 ? 17.543 -18.257 -3.162 1.00 45.09 104 LEU A O 1
ATOM 811 N N . ASP A 1 105 ? 16.368 -19.745 -4.387 1.00 40.09 105 ASP A N 1
ATOM 812 C CA . ASP A 1 105 ? 17.281 -19.794 -5.527 1.00 40.09 105 ASP A CA 1
ATOM 813 C C . ASP A 1 105 ? 17.214 -18.485 -6.349 1.00 40.09 105 ASP A C 1
ATOM 815 O O . ASP A 1 105 ? 16.226 -18.180 -7.021 1.00 40.09 105 ASP A O 1
ATOM 819 N N . GLU A 1 106 ? 18.297 -17.712 -6.226 1.00 51.25 106 GLU A N 1
ATOM 820 C CA . GLU A 1 106 ? 18.819 -16.573 -7.008 1.00 51.25 106 GLU A CA 1
ATOM 821 C C . GLU A 1 106 ? 17.858 -15.729 -7.889 1.00 51.25 106 GLU A C 1
ATOM 823 O O . GLU A 1 106 ? 17.905 -15.778 -9.125 1.00 51.25 106 GLU A O 1
ATOM 828 N N . PRO A 1 107 ? 17.075 -14.813 -7.283 1.00 52.19 107 PRO A N 1
ATOM 829 C CA . PRO A 1 107 ? 16.472 -13.661 -7.974 1.00 52.19 107 PRO A CA 1
ATOM 830 C C . PRO A 1 107 ? 17.502 -12.702 -8.614 1.00 52.19 107 PRO A C 1
ATOM 832 O O . PRO A 1 107 ? 17.161 -11.939 -9.522 1.00 52.19 107 PRO A O 1
ATOM 835 N N . GLU A 1 108 ? 18.770 -12.763 -8.197 1.00 51.69 108 GLU A N 1
ATOM 836 C CA . GLU A 1 108 ? 19.856 -11.879 -8.645 1.00 51.69 108 GLU A CA 1
ATOM 837 C C . GLU A 1 108 ? 20.204 -12.038 -10.139 1.00 51.69 108 GLU A C 1
ATOM 839 O O . GLU A 1 108 ? 20.514 -11.054 -10.818 1.00 51.69 108 GLU A O 1
ATOM 844 N N . SER A 1 109 ? 20.075 -13.246 -10.703 1.00 54.50 109 SER A N 1
ATOM 845 C CA . SER A 1 109 ? 20.405 -13.525 -12.113 1.00 54.50 109 SER A CA 1
ATOM 846 C C . SER A 1 109 ? 19.466 -12.834 -13.115 1.00 54.50 109 SER A C 1
ATOM 848 O O . SER A 1 109 ? 19.904 -12.332 -14.152 1.00 54.50 109 SER A O 1
ATOM 850 N N . TYR A 1 110 ? 18.163 -12.768 -12.817 1.00 55.09 110 TYR A N 1
ATOM 851 C CA . TYR A 1 110 ? 17.189 -12.108 -13.697 1.00 55.09 110 TYR A CA 1
ATOM 852 C C . TYR A 1 110 ? 17.363 -10.594 -13.681 1.00 55.09 110 TYR A C 1
ATOM 854 O O . TYR A 1 110 ? 17.243 -9.940 -14.713 1.00 55.09 110 TYR A O 1
ATOM 862 N N . LEU A 1 111 ? 17.653 -10.067 -12.498 1.00 58.00 111 LEU A N 1
ATOM 863 C CA . LEU A 1 111 ? 17.689 -8.652 -12.187 1.00 58.00 111 LEU A CA 1
ATOM 864 C C . LEU A 1 111 ? 19.003 -7.985 -12.622 1.00 58.00 111 LEU A C 1
ATOM 866 O O . LEU A 1 111 ? 18.965 -6.912 -13.220 1.00 58.00 111 LEU A O 1
ATOM 870 N N . SER A 1 112 ? 20.146 -8.655 -12.447 1.00 57.91 112 SER A N 1
ATOM 871 C CA . SER A 1 112 ? 21.450 -8.193 -12.958 1.00 57.91 112 SER A CA 1
ATOM 872 C C . SER A 1 112 ? 21.455 -8.002 -14.480 1.00 57.91 112 SER A C 1
ATOM 874 O O . SER A 1 112 ? 21.964 -7.002 -14.981 1.00 57.91 112 SER A O 1
ATOM 876 N N . ARG A 1 113 ? 20.795 -8.893 -15.235 1.00 59.34 113 ARG A N 1
ATOM 877 C CA . ARG A 1 113 ? 20.698 -8.804 -16.706 1.00 59.34 113 ARG A CA 1
ATOM 878 C C . ARG A 1 113 ? 19.866 -7.621 -17.215 1.00 59.34 113 ARG A C 1
ATOM 880 O O . ARG A 1 113 ? 19.987 -7.279 -18.395 1.00 59.34 113 ARG A O 1
ATOM 887 N N . LEU A 1 114 ? 19.033 -7.020 -16.358 1.00 58.03 114 LEU A N 1
ATOM 888 C CA . LEU A 1 114 ? 18.215 -5.843 -16.678 1.00 58.03 114 LEU A CA 1
ATOM 889 C C . LEU A 1 114 ? 18.982 -4.520 -16.499 1.00 58.03 114 LEU A C 1
ATOM 891 O O . LEU A 1 114 ? 18.550 -3.505 -17.046 1.00 58.03 114 LEU A O 1
ATOM 895 N N . CYS A 1 115 ? 20.106 -4.508 -15.770 1.00 55.16 115 CYS A N 1
ATOM 896 C CA . CYS A 1 115 ? 20.847 -3.281 -15.450 1.00 55.16 115 CYS A CA 1
ATOM 897 C C . CYS A 1 115 ? 21.780 -2.780 -16.569 1.00 55.16 115 CYS A C 1
ATOM 899 O O . CYS A 1 115 ? 22.027 -1.580 -16.638 1.00 55.16 115 CYS A O 1
ATOM 901 N N . ASP A 1 116 ? 22.202 -3.634 -17.508 1.00 54.25 116 ASP A N 1
ATOM 902 C CA . ASP A 1 116 ? 23.089 -3.263 -18.633 1.00 54.25 116 ASP A CA 1
ATOM 903 C C . ASP A 1 116 ? 22.344 -2.622 -19.830 1.00 54.25 116 ASP A C 1
ATOM 905 O O . ASP A 1 116 ? 22.657 -2.866 -20.997 1.00 54.25 116 ASP A O 1
ATOM 909 N N . SER A 1 117 ? 21.276 -1.863 -19.581 1.00 55.44 117 SER A N 1
ATOM 910 C CA . SER A 1 117 ? 20.185 -1.706 -20.554 1.00 55.44 117 SER A CA 1
ATOM 911 C C . SER A 1 117 ? 20.094 -0.360 -21.283 1.00 55.44 117 SER A C 1
ATOM 913 O O . SER A 1 117 ? 19.219 -0.211 -22.135 1.00 55.44 117 SER A O 1
ATOM 915 N N . SER A 1 118 ? 21.031 0.576 -21.077 1.00 55.09 118 SER A N 1
ATOM 916 C CA . SER A 1 118 ? 20.968 1.908 -21.715 1.00 55.09 118 SER A CA 1
ATOM 917 C C . SER A 1 118 ? 20.922 1.882 -23.258 1.00 55.09 118 SER A C 1
ATOM 919 O O . SER A 1 118 ? 20.494 2.866 -23.854 1.00 55.09 118 SER A O 1
ATOM 921 N N . GLU A 1 119 ? 21.317 0.779 -23.908 1.00 58.09 119 GLU A N 1
ATOM 922 C CA . GLU A 1 119 ? 21.291 0.614 -25.375 1.00 58.09 119 GLU A CA 1
ATOM 923 C C . GLU A 1 119 ? 20.341 -0.503 -25.868 1.00 58.09 119 GLU A C 1
ATOM 925 O O . GLU A 1 119 ? 20.232 -0.743 -27.068 1.00 58.09 119 GLU A O 1
ATOM 930 N N . ARG A 1 120 ? 19.629 -1.197 -24.966 1.00 69.56 120 ARG A N 1
ATOM 931 C CA . ARG A 1 120 ? 18.906 -2.456 -25.266 1.00 69.56 120 ARG A CA 1
ATOM 932 C C . ARG A 1 120 ? 17.379 -2.343 -25.189 1.00 69.56 120 ARG A C 1
ATOM 934 O O . ARG A 1 120 ? 16.701 -3.353 -25.060 1.00 69.56 120 ARG A O 1
ATOM 941 N N . GLY A 1 121 ? 16.810 -1.142 -25.285 1.00 70.81 121 GLY A N 1
ATOM 942 C CA . GLY A 1 121 ? 15.374 -0.903 -25.047 1.00 70.81 121 GLY A CA 1
ATOM 943 C C . GLY A 1 121 ? 14.398 -1.786 -25.848 1.00 70.81 121 GLY A C 1
ATOM 944 O O . GLY A 1 121 ? 13.353 -2.163 -25.318 1.00 70.81 121 GLY A O 1
ATOM 945 N N . GLU A 1 122 ? 14.749 -2.165 -27.082 1.00 82.31 122 GLU A N 1
ATOM 946 C CA . GLU A 1 122 ? 13.929 -3.033 -27.950 1.00 82.31 122 GLU A CA 1
ATOM 947 C C . GLU A 1 122 ? 14.052 -4.531 -27.641 1.00 82.31 122 GLU A C 1
ATOM 949 O O . GLU A 1 122 ? 13.255 -5.342 -28.123 1.00 82.31 122 GLU A O 1
ATOM 954 N N . GLU A 1 123 ? 15.041 -4.927 -26.840 1.00 84.31 123 GLU A N 1
ATOM 955 C CA . GLU A 1 123 ? 15.162 -6.310 -26.407 1.00 84.31 123 GLU A CA 1
ATOM 956 C C . GLU A 1 123 ? 13.942 -6.713 -25.582 1.00 84.31 123 GLU A C 1
ATOM 958 O O . GLU A 1 123 ? 13.436 -5.955 -24.751 1.00 84.31 123 GLU A O 1
ATOM 963 N N . ARG A 1 124 ? 13.466 -7.937 -25.814 1.00 84.50 124 ARG A N 1
ATOM 964 C CA . ARG A 1 124 ? 12.321 -8.488 -25.103 1.00 84.50 124 ARG A CA 1
ATOM 965 C C . ARG A 1 124 ? 12.769 -9.498 -24.064 1.00 84.50 124 ARG A C 1
ATOM 967 O O . ARG A 1 124 ? 13.461 -10.463 -24.375 1.00 84.50 124 ARG A O 1
ATOM 974 N N . VAL A 1 125 ? 12.266 -9.330 -22.853 1.00 82.62 125 VAL A N 1
ATOM 975 C CA . VAL A 1 125 ? 12.369 -10.309 -21.779 1.00 82.62 125 VAL A CA 1
ATOM 976 C C . VAL A 1 125 ? 11.212 -11.286 -21.928 1.00 82.62 125 VAL A C 1
ATOM 978 O O . VAL A 1 125 ? 10.052 -10.889 -21.868 1.00 82.62 125 VAL A O 1
ATOM 981 N N . ASN A 1 126 ? 11.518 -12.558 -22.170 1.00 85.25 126 ASN A N 1
ATOM 982 C CA . ASN A 1 126 ? 10.537 -13.637 -22.368 1.00 85.25 126 ASN A CA 1
ATOM 983 C C . ASN A 1 126 ? 10.817 -14.874 -21.497 1.00 85.25 126 ASN A C 1
ATOM 985 O O . ASN A 1 126 ? 10.216 -15.924 -21.702 1.00 85.25 126 ASN A O 1
ATOM 989 N N . TYR A 1 127 ? 11.756 -14.756 -20.559 1.00 81.19 127 TYR A N 1
ATOM 990 C CA . TYR A 1 127 ? 12.244 -15.856 -19.730 1.00 81.19 127 TYR A CA 1
ATOM 991 C C . TYR A 1 127 ? 11.769 -15.776 -18.273 1.00 81.19 127 TYR A C 1
ATOM 993 O O . TYR A 1 127 ? 12.174 -16.608 -17.466 1.00 81.19 127 TYR A O 1
ATOM 1001 N N . ILE A 1 128 ? 10.949 -14.781 -17.913 1.00 80.44 128 ILE A N 1
ATOM 1002 C CA . ILE A 1 128 ? 10.401 -14.652 -16.557 1.00 80.44 128 ILE A CA 1
ATOM 1003 C C . ILE A 1 128 ? 9.107 -15.474 -16.473 1.00 80.44 128 ILE A C 1
ATOM 1005 O O . ILE A 1 128 ? 8.148 -15.150 -17.174 1.00 80.44 128 ILE A O 1
ATOM 1009 N N . PRO A 1 129 ? 9.049 -16.523 -15.631 1.00 80.94 129 PRO A N 1
ATOM 1010 C CA . PRO A 1 129 ? 7.837 -17.321 -15.472 1.00 80.94 129 PRO A CA 1
ATOM 1011 C C . PRO A 1 129 ? 6.648 -16.468 -15.023 1.00 80.94 129 PRO A C 1
ATOM 1013 O O . PRO A 1 129 ? 6.791 -15.631 -14.133 1.00 80.94 129 PRO A O 1
ATOM 1016 N N . GLY A 1 130 ? 5.491 -16.681 -15.648 1.00 82.69 130 GLY A N 1
ATOM 1017 C CA . GLY A 1 130 ? 4.253 -15.962 -15.344 1.00 82.69 130 GLY A CA 1
ATOM 1018 C C . GLY A 1 130 ? 4.140 -14.565 -15.962 1.00 82.69 130 GLY A C 1
ATOM 1019 O O . GLY A 1 130 ? 3.067 -13.976 -15.915 1.00 82.69 130 GLY A O 1
ATOM 1020 N N . ILE A 1 131 ? 5.202 -14.034 -16.581 1.00 83.38 131 ILE A N 1
ATOM 1021 C CA . ILE A 1 131 ? 5.184 -12.723 -17.242 1.00 83.38 131 ILE A CA 1
ATOM 1022 C C . ILE A 1 131 ? 5.262 -12.908 -18.759 1.00 83.38 131 ILE A C 1
ATOM 1024 O O . ILE A 1 131 ? 6.182 -13.532 -19.291 1.00 83.38 131 ILE A O 1
ATOM 1028 N N . SER A 1 132 ? 4.292 -12.331 -19.470 1.00 87.19 132 SER A N 1
ATOM 1029 C CA . SER A 1 132 ? 4.307 -12.275 -20.935 1.00 87.19 132 SER A CA 1
ATOM 1030 C C . SER A 1 132 ? 5.510 -11.490 -21.453 1.00 87.19 132 SER A C 1
ATOM 1032 O O . SER A 1 132 ? 6.018 -10.590 -20.791 1.00 87.19 132 SER A O 1
ATOM 1034 N N . SER A 1 133 ? 5.946 -11.792 -22.678 1.00 89.62 133 SER A N 1
ATOM 1035 C CA . SER A 1 133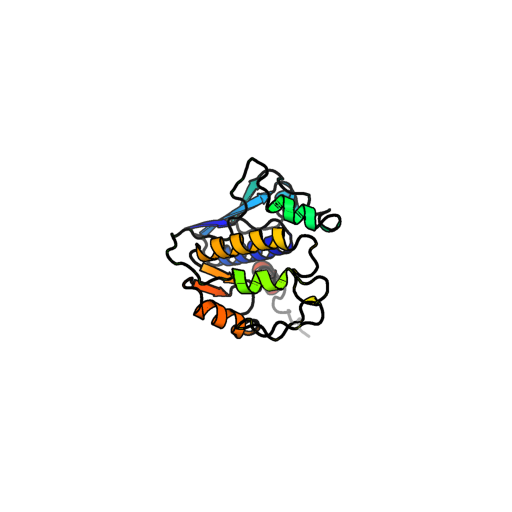 ? 7.092 -11.107 -23.279 1.00 89.62 133 SER A CA 1
ATOM 1036 C C . SER A 1 133 ? 6.932 -9.579 -23.243 1.00 89.62 133 SER A C 1
ATOM 1038 O O . SER A 1 133 ? 6.011 -9.046 -23.862 1.00 89.62 133 SER A O 1
ATOM 1040 N N . ILE A 1 134 ? 7.860 -8.881 -22.590 1.00 85.25 134 ILE A N 1
ATOM 1041 C CA . ILE A 1 134 ? 7.837 -7.426 -22.364 1.00 85.25 134 ILE A CA 1
ATOM 1042 C C . ILE A 1 134 ? 9.147 -6.797 -22.856 1.00 85.25 134 ILE A C 1
ATOM 1044 O O . ILE A 1 134 ? 10.199 -7.434 -22.784 1.00 85.25 134 ILE A O 1
ATOM 1048 N N . ARG A 1 135 ? 9.103 -5.578 -23.408 1.00 84.50 135 ARG A N 1
ATOM 1049 C CA . ARG A 1 135 ? 10.326 -4.875 -23.833 1.00 84.50 135 ARG A CA 1
ATOM 1050 C C . ARG A 1 135 ? 11.085 -4.371 -22.613 1.00 84.50 135 ARG A C 1
ATOM 1052 O O . ARG A 1 135 ? 10.462 -3.968 -21.633 1.00 84.50 135 ARG A O 1
ATOM 1059 N N . LEU A 1 136 ? 12.411 -4.315 -22.696 1.00 78.00 136 LEU A N 1
ATOM 1060 C CA . LEU A 1 136 ? 13.220 -3.677 -21.658 1.00 78.00 136 LEU A CA 1
ATOM 1061 C C . LEU A 1 136 ? 12.800 -2.220 -21.450 1.00 78.00 136 LEU A C 1
ATOM 1063 O O . LEU A 1 136 ? 12.690 -1.799 -20.308 1.00 78.00 136 LEU A O 1
ATOM 1067 N N . ALA A 1 137 ? 12.449 -1.491 -22.512 1.00 77.81 137 ALA A N 1
ATOM 1068 C CA . ALA A 1 137 ? 11.949 -0.119 -22.398 1.00 77.81 137 ALA A CA 1
ATOM 1069 C C . ALA A 1 137 ? 10.630 0.023 -21.609 1.00 77.81 137 ALA A C 1
ATOM 1071 O O . ALA A 1 137 ? 10.362 1.094 -21.072 1.00 77.81 137 ALA A O 1
ATOM 1072 N N . ASP A 1 138 ? 9.816 -1.037 -21.531 1.00 79.81 138 ASP A N 1
ATOM 1073 C CA . ASP A 1 138 ? 8.548 -1.036 -20.788 1.00 79.81 138 ASP A CA 1
ATOM 1074 C C . ASP A 1 138 ? 8.731 -1.512 -19.331 1.00 79.81 138 ASP A C 1
ATOM 1076 O O . ASP A 1 138 ? 7.780 -1.498 -18.547 1.00 79.81 138 ASP A O 1
ATOM 1080 N N . PHE A 1 139 ? 9.936 -1.953 -18.943 1.00 73.69 139 PHE A N 1
ATOM 1081 C CA . PHE A 1 139 ? 10.209 -2.376 -17.573 1.00 73.69 139 PHE A CA 1
ATOM 1082 C C . PHE A 1 139 ? 10.264 -1.149 -16.646 1.00 73.69 139 PHE A C 1
ATOM 1084 O O . PHE A 1 139 ? 11.036 -0.224 -16.907 1.00 73.69 139 PHE A O 1
ATOM 1091 N N . PRO A 1 140 ? 9.536 -1.139 -15.513 1.00 62.44 140 PRO A N 1
ATOM 1092 C CA . PRO A 1 140 ? 9.414 0.040 -14.646 1.00 62.44 140 PRO A CA 1
ATOM 1093 C C . PRO A 1 140 ? 10.746 0.553 -14.065 1.00 62.44 140 PRO A C 1
ATOM 1095 O O . PRO A 1 140 ? 10.828 1.699 -13.630 1.00 62.44 140 PRO A O 1
ATOM 1098 N N . TYR A 1 141 ? 11.801 -0.266 -14.088 1.00 58.09 141 TYR A N 1
ATOM 1099 C CA . TYR A 1 141 ? 13.134 0.069 -13.576 1.00 58.09 141 TYR A CA 1
ATOM 1100 C C . TYR A 1 141 ? 14.136 0.499 -14.660 1.00 58.09 141 TYR A C 1
ATOM 1102 O O . TYR A 1 141 ? 15.241 0.917 -14.325 1.00 58.09 141 TYR A O 1
ATOM 1110 N N . PHE A 1 142 ? 13.764 0.434 -15.944 1.00 54.72 142 PHE A N 1
ATOM 1111 C CA . PHE A 1 142 ? 14.655 0.711 -17.079 1.00 54.72 142 PHE A CA 1
ATOM 1112 C C . PHE A 1 142 ? 15.140 2.167 -17.128 1.00 54.72 142 PHE A C 1
ATOM 1114 O O . PHE A 1 142 ? 16.281 2.436 -17.490 1.00 54.72 142 PHE A O 1
ATOM 1121 N N . SER A 1 143 ? 14.292 3.121 -16.733 1.00 52.69 143 SER A N 1
ATOM 1122 C CA . SER A 1 143 ? 14.581 4.559 -16.848 1.00 52.69 143 SER A CA 1
ATOM 1123 C C . SER A 1 143 ? 15.025 5.227 -15.545 1.00 52.69 143 SER A C 1
ATOM 1125 O O . SER A 1 143 ? 15.296 6.430 -15.542 1.00 52.69 143 SER A O 1
ATOM 1127 N N . ILE A 1 144 ? 15.103 4.493 -14.427 1.00 54.12 144 ILE A N 1
ATOM 1128 C CA . ILE A 1 144 ? 15.546 5.076 -13.156 1.00 54.12 144 ILE A CA 1
ATOM 1129 C C . ILE A 1 144 ? 17.076 5.135 -13.174 1.00 54.12 144 ILE A C 1
ATOM 1131 O O . ILE A 1 144 ? 17.767 4.164 -12.871 1.00 54.12 144 ILE A O 1
ATOM 1135 N N . ALA A 1 145 ? 17.606 6.295 -13.569 1.00 44.53 145 ALA A N 1
ATOM 1136 C CA . ALA A 1 145 ? 19.023 6.625 -13.481 1.00 44.53 145 ALA A CA 1
ATOM 1137 C C . ALA A 1 145 ? 19.550 6.255 -12.078 1.00 44.53 145 ALA A C 1
ATOM 1139 O O . ALA A 1 145 ? 19.064 6.802 -11.089 1.00 44.53 145 ALA A O 1
ATOM 1140 N N . LYS A 1 146 ? 20.532 5.337 -12.018 1.00 53.22 146 LYS A N 1
ATOM 1141 C CA . LYS A 1 146 ? 21.023 4.559 -10.846 1.00 53.22 146 LYS A CA 1
ATOM 1142 C C . LYS A 1 146 ? 20.404 3.151 -10.676 1.00 53.22 146 LYS A C 1
ATOM 1144 O O . LYS A 1 146 ? 20.111 2.737 -9.553 1.00 53.22 146 LYS A O 1
ATOM 1149 N N . GLY A 1 147 ? 20.278 2.390 -11.768 1.00 56.56 147 GLY A N 1
ATOM 1150 C CA . GLY A 1 147 ? 19.767 1.010 -11.770 1.00 56.56 147 GLY A CA 1
ATOM 1151 C C . GLY A 1 147 ? 20.383 0.085 -10.707 1.00 56.56 147 GLY A C 1
ATOM 1152 O O . GLY A 1 147 ? 19.640 -0.629 -10.045 1.00 56.56 147 GLY A O 1
ATOM 1153 N N . GLU A 1 148 ? 21.696 0.153 -10.450 1.00 60.62 148 GLU A N 1
ATOM 1154 C CA . GLU A 1 148 ? 22.361 -0.703 -9.446 1.00 60.62 148 GLU A CA 1
ATOM 1155 C C . GLU A 1 148 ? 21.904 -0.435 -8.001 1.00 60.62 148 GLU A C 1
ATOM 1157 O O . GLU A 1 148 ? 21.629 -1.368 -7.246 1.00 60.62 148 GLU A O 1
ATOM 1162 N N . ALA A 1 149 ? 21.783 0.837 -7.604 1.00 62.44 149 ALA A N 1
ATOM 1163 C CA . ALA A 1 149 ? 21.390 1.195 -6.240 1.00 62.44 149 ALA A CA 1
ATOM 1164 C C . ALA A 1 149 ? 19.925 0.829 -5.961 1.00 62.44 149 ALA A C 1
ATOM 1166 O O . ALA A 1 149 ? 19.598 0.350 -4.878 1.00 62.44 149 ALA A O 1
ATOM 1167 N N . VAL A 1 150 ? 19.046 1.023 -6.948 1.00 64.50 150 VAL A N 1
ATOM 1168 C CA . VAL A 1 150 ? 17.633 0.625 -6.862 1.00 64.50 150 VAL A CA 1
ATOM 1169 C C . VAL A 1 150 ? 17.504 -0.897 -6.838 1.00 64.50 150 VAL A C 1
ATOM 1171 O O . VAL A 1 150 ? 16.671 -1.429 -6.106 1.00 64.50 150 VAL A O 1
ATOM 1174 N N . LEU A 1 151 ? 18.361 -1.601 -7.580 1.00 66.50 151 LEU A N 1
ATOM 1175 C CA . LEU A 1 151 ? 18.341 -3.053 -7.643 1.00 66.50 151 LEU A CA 1
ATOM 1176 C C . LEU A 1 151 ? 18.707 -3.710 -6.314 1.00 66.50 151 LEU A C 1
ATOM 1178 O O . LEU A 1 151 ? 17.971 -4.581 -5.852 1.00 66.50 151 LEU A O 1
ATOM 1182 N N . GLY A 1 152 ? 19.796 -3.270 -5.677 1.00 67.06 152 GLY A N 1
ATOM 1183 C CA . GLY A 1 152 ? 20.189 -3.793 -4.365 1.00 67.06 152 GLY A CA 1
ATOM 1184 C C . GLY A 1 152 ? 19.063 -3.653 -3.335 1.00 67.06 152 GLY A C 1
ATOM 1185 O O . GLY A 1 152 ? 18.788 -4.576 -2.576 1.00 67.06 152 GLY A O 1
ATOM 1186 N N . ARG A 1 153 ? 18.327 -2.536 -3.377 1.00 68.50 153 ARG A N 1
ATOM 1187 C CA . ARG A 1 153 ? 17.164 -2.302 -2.508 1.00 68.50 153 ARG A CA 1
ATOM 1188 C C . ARG A 1 153 ? 15.958 -3.173 -2.848 1.00 68.50 153 ARG A C 1
ATOM 1190 O O . ARG A 1 153 ? 15.289 -3.660 -1.941 1.00 68.50 153 ARG A O 1
ATOM 1197 N N . ALA A 1 154 ? 15.679 -3.393 -4.132 1.00 66.81 154 ALA A N 1
ATOM 1198 C CA . ALA A 1 154 ? 14.615 -4.302 -4.552 1.00 66.81 154 ALA A CA 1
ATOM 1199 C C . ALA A 1 154 ? 14.887 -5.738 -4.072 1.00 66.81 154 ALA A C 1
ATOM 1201 O O . ALA A 1 154 ? 13.979 -6.399 -3.57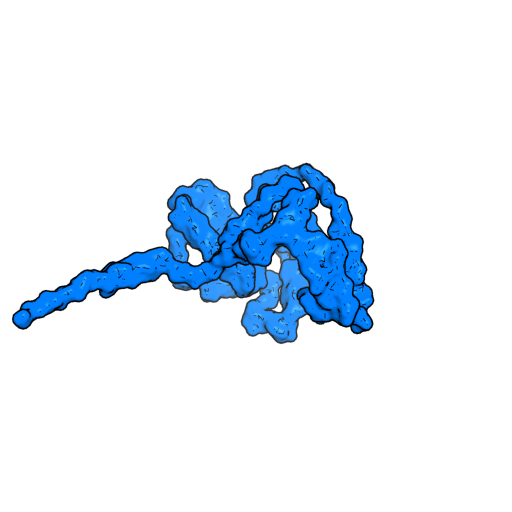5 1.00 66.81 154 ALA A O 1
ATOM 1202 N N . LEU A 1 155 ? 16.143 -6.189 -4.152 1.00 67.81 155 LEU A N 1
ATOM 1203 C CA . LEU A 1 155 ? 16.577 -7.489 -3.635 1.00 67.81 155 LEU A CA 1
ATOM 1204 C C . LEU A 1 155 ? 16.433 -7.587 -2.109 1.00 67.81 155 LEU A C 1
ATOM 1206 O O . LEU A 1 155 ? 15.884 -8.572 -1.619 1.00 67.81 155 LEU A O 1
ATOM 1210 N N . GLU A 1 156 ? 16.840 -6.556 -1.359 1.00 70.12 156 GLU A N 1
ATOM 1211 C CA . GLU A 1 156 ? 16.611 -6.477 0.096 1.00 70.12 156 GLU A CA 1
ATOM 1212 C C . GLU A 1 156 ? 15.114 -6.557 0.449 1.00 70.12 156 GLU A C 1
ATOM 1214 O O . GLU A 1 156 ? 14.729 -7.250 1.395 1.00 70.12 156 GLU A O 1
ATOM 1219 N N . GLY A 1 157 ? 14.260 -5.884 -0.331 1.00 71.00 157 GLY A N 1
ATOM 1220 C CA . GLY A 1 157 ? 12.806 -5.941 -0.181 1.00 71.00 157 GLY A CA 1
ATOM 1221 C C . GLY A 1 157 ? 12.246 -7.343 -0.429 1.00 71.00 157 GLY A C 1
ATOM 1222 O O . GLY A 1 157 ? 11.486 -7.846 0.392 1.00 71.00 157 GLY A O 1
ATOM 1223 N N . ILE A 1 158 ? 12.673 -8.012 -1.505 1.00 69.81 158 ILE A N 1
ATOM 1224 C CA . ILE A 1 158 ? 12.272 -9.398 -1.805 1.00 69.81 158 ILE A CA 1
ATOM 1225 C C . ILE A 1 158 ? 12.714 -10.339 -0.683 1.00 69.81 158 ILE A C 1
ATOM 1227 O O . ILE A 1 158 ? 11.905 -11.134 -0.207 1.00 69.81 158 ILE A O 1
ATOM 1231 N N . SER A 1 159 ? 13.964 -10.225 -0.224 1.00 72.12 159 SER A N 1
ATOM 1232 C CA . SER A 1 159 ? 14.468 -11.013 0.904 1.00 72.12 159 SER A CA 1
ATOM 1233 C C . SER A 1 159 ? 13.579 -10.822 2.134 1.00 72.12 159 SER A C 1
ATOM 1235 O O . SER A 1 159 ? 13.100 -11.799 2.703 1.00 72.12 159 SER A O 1
ATOM 1237 N N . SER A 1 160 ? 13.270 -9.574 2.491 1.00 72.62 160 SER A N 1
ATOM 1238 C CA . SER A 1 160 ? 12.420 -9.253 3.646 1.00 72.62 160 SER A CA 1
ATOM 1239 C C . SER A 1 160 ? 10.986 -9.777 3.492 1.00 72.62 160 SER A C 1
ATOM 1241 O O . SER A 1 160 ? 10.403 -10.281 4.452 1.00 72.62 160 SER A O 1
ATOM 1243 N N . ALA A 1 161 ? 10.413 -9.721 2.287 1.00 70.94 161 ALA A N 1
ATOM 1244 C CA . ALA A 1 161 ? 9.075 -10.245 2.016 1.00 70.94 161 ALA A CA 1
ATOM 1245 C C . ALA A 1 161 ? 9.017 -11.766 2.215 1.00 70.94 161 ALA A C 1
ATOM 1247 O O . ALA A 1 161 ? 8.044 -12.295 2.754 1.00 70.94 161 ALA A O 1
ATOM 1248 N N . THR A 1 162 ? 10.081 -12.477 1.840 1.00 71.38 162 THR A N 1
ATOM 1249 C CA . THR A 1 162 ? 10.175 -13.942 1.982 1.00 71.38 162 THR A CA 1
ATOM 1250 C C . THR A 1 162 ? 10.382 -14.383 3.428 1.00 71.38 162 THR A C 1
ATOM 1252 O O . THR A 1 162 ? 10.122 -15.534 3.771 1.00 71.38 162 THR A O 1
ATOM 1255 N N . GLU A 1 163 ? 10.761 -13.439 4.289 1.00 75.19 163 GLU A N 1
ATOM 1256 C CA . GLU A 1 163 ? 10.853 -13.614 5.730 1.00 75.19 163 GLU A CA 1
ATOM 1257 C C . GLU A 1 163 ? 9.518 -13.416 6.475 1.00 75.19 163 GLU A C 1
ATOM 1259 O O . GLU A 1 163 ? 9.440 -13.639 7.686 1.00 75.19 163 GLU A O 1
ATOM 1264 N N . SER A 1 164 ? 8.461 -12.983 5.780 1.00 74.31 164 SER A N 1
ATOM 1265 C CA . SER A 1 164 ? 7.155 -12.709 6.388 1.00 74.31 164 SER A CA 1
ATOM 1266 C C . SER A 1 164 ? 6.289 -13.972 6.553 1.00 74.31 164 SER A C 1
ATOM 1268 O O . SER A 1 164 ? 6.633 -15.066 6.114 1.00 74.31 164 SER A O 1
ATOM 1270 N N . GLN A 1 165 ? 5.134 -13.852 7.216 1.00 81.25 165 GLN A N 1
ATOM 1271 C CA . GLN A 1 165 ? 4.155 -14.952 7.284 1.00 81.25 165 GLN A CA 1
ATOM 1272 C C . GLN A 1 165 ? 3.379 -15.143 5.985 1.00 81.25 165 GLN A C 1
ATOM 1274 O O . GLN A 1 165 ? 2.969 -16.256 5.643 1.00 81.25 165 GLN A O 1
ATOM 1279 N N . CYS A 1 166 ? 3.094 -14.035 5.311 1.00 86.31 166 CYS A N 1
ATOM 1280 C CA . CYS A 1 166 ? 2.319 -14.034 4.096 1.00 86.31 166 CYS A CA 1
ATOM 1281 C C . CYS A 1 166 ? 2.575 -12.781 3.269 1.00 86.31 166 CYS A C 1
ATOM 1283 O O . CYS A 1 166 ? 2.771 -11.699 3.820 1.00 86.31 166 CYS A O 1
ATOM 1285 N N . ILE A 1 167 ? 2.446 -12.922 1.955 1.00 84.50 167 ILE A N 1
ATOM 1286 C CA . ILE A 1 167 ? 2.467 -11.814 1.005 1.00 84.50 167 ILE A CA 1
ATOM 1287 C C . ILE A 1 167 ? 1.031 -11.508 0.591 1.00 84.50 167 ILE A C 1
ATOM 1289 O O . ILE A 1 167 ? 0.268 -12.411 0.236 1.00 84.50 167 ILE A O 1
ATOM 1293 N N . LEU A 1 168 ? 0.666 -10.228 0.640 1.00 86.81 168 LEU A N 1
ATOM 1294 C CA . LEU A 1 168 ? -0.638 -9.729 0.219 1.00 86.81 168 LEU A CA 1
ATOM 1295 C C . LEU A 1 168 ? -0.481 -8.955 -1.089 1.00 86.81 168 LEU A C 1
ATOM 1297 O O . LEU A 1 168 ? 0.090 -7.866 -1.105 1.00 86.81 168 LEU A O 1
ATOM 1301 N N . PHE A 1 169 ? -1.032 -9.483 -2.178 1.00 84.75 169 PHE A N 1
ATOM 1302 C CA . PHE A 1 169 ? -1.122 -8.759 -3.438 1.00 84.75 169 PHE A CA 1
ATOM 1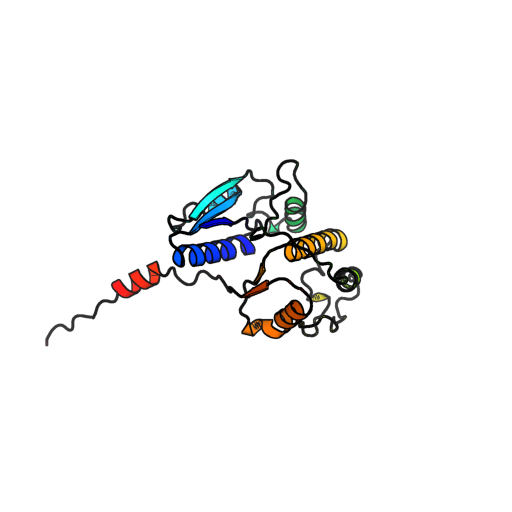303 C C . PHE A 1 169 ? -2.405 -7.942 -3.487 1.00 84.75 169 PHE A C 1
ATOM 1305 O O . PHE A 1 169 ? -3.521 -8.460 -3.367 1.00 84.75 169 PHE A O 1
ATOM 1312 N N . ASN A 1 170 ? -2.236 -6.643 -3.719 1.00 84.50 170 ASN A N 1
ATOM 1313 C CA . ASN A 1 170 ? -3.337 -5.733 -3.986 1.00 84.50 170 ASN A CA 1
ATOM 1314 C C . ASN A 1 170 ? -3.770 -5.791 -5.464 1.00 84.50 170 ASN A C 1
ATOM 1316 O O . ASN A 1 170 ? -3.768 -4.784 -6.166 1.00 84.50 170 ASN A O 1
ATOM 1320 N N . SER A 1 171 ? -4.126 -6.984 -5.928 1.00 82.94 171 SER A N 1
ATOM 1321 C CA . SER A 1 171 ? -4.636 -7.231 -7.275 1.00 82.94 171 SER A CA 1
ATOM 1322 C C . SER A 1 171 ? -5.684 -8.343 -7.250 1.00 82.94 171 SER A C 1
ATOM 1324 O O . SER A 1 171 ? -5.803 -9.066 -6.255 1.00 82.94 171 SER A O 1
ATOM 1326 N N . PHE A 1 172 ? -6.437 -8.471 -8.340 1.00 86.19 172 PHE A N 1
ATOM 1327 C CA . PHE A 1 172 ? -7.353 -9.588 -8.555 1.00 86.19 172 PHE A CA 1
ATOM 1328 C C . PHE A 1 172 ? -6.559 -10.814 -9.011 1.00 86.19 172 PHE A C 1
ATOM 1330 O O . PHE A 1 172 ? -5.735 -10.709 -9.920 1.00 86.19 172 PHE A O 1
ATOM 1337 N N . TYR A 1 173 ? -6.835 -11.983 -8.431 1.00 88.06 173 TYR A N 1
ATOM 1338 C CA . TYR A 1 173 ? -6.164 -13.219 -8.843 1.00 88.06 173 TYR A CA 1
ATOM 1339 C C . TYR A 1 173 ? -6.398 -13.513 -10.331 1.00 88.06 173 TYR A C 1
ATOM 1341 O O . TYR A 1 173 ? -5.466 -13.871 -11.035 1.00 88.06 173 TYR A O 1
ATOM 1349 N N . GLU A 1 174 ? -7.609 -13.292 -10.841 1.00 89.81 174 GLU A N 1
ATOM 1350 C CA . GLU A 1 174 ? -7.981 -13.564 -12.232 1.00 89.81 174 GLU A CA 1
ATOM 1351 C C . GLU A 1 174 ? -7.200 -12.724 -13.252 1.00 89.81 174 GLU A C 1
ATOM 1353 O O . GLU A 1 174 ? -7.110 -13.119 -14.411 1.00 89.81 174 GLU A O 1
ATOM 1358 N N . LEU A 1 175 ? -6.646 -11.576 -12.842 1.00 89.06 175 LEU A N 1
ATOM 1359 C CA . LEU A 1 175 ? -5.839 -10.720 -13.716 1.00 89.06 175 LEU A CA 1
ATOM 1360 C C . LEU A 1 175 ? -4.355 -11.106 -13.733 1.00 89.06 175 LEU A C 1
ATOM 1362 O O . LEU A 1 175 ? -3.659 -10.777 -14.690 1.00 89.06 175 LEU A O 1
ATOM 1366 N N . GLU A 1 176 ? -3.868 -11.769 -12.683 1.00 85.31 176 GLU A N 1
ATOM 1367 C CA . GLU A 1 176 ? -2.438 -12.030 -12.461 1.00 85.31 176 GLU A CA 1
ATOM 1368 C C . GLU A 1 176 ? -2.143 -13.505 -12.145 1.00 85.31 176 GLU A C 1
ATOM 1370 O O . GLU A 1 176 ? -1.063 -13.834 -11.658 1.00 85.3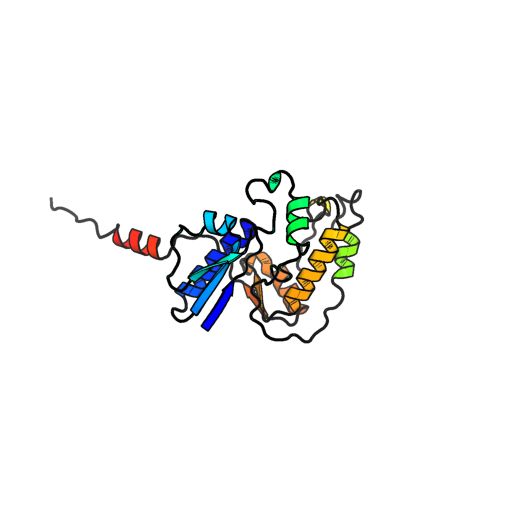1 176 GLU A O 1
ATOM 1375 N N . ASN A 1 177 ? -3.083 -14.410 -12.416 1.00 90.75 177 ASN A N 1
ATOM 1376 C CA . ASN A 1 177 ? -3.014 -15.821 -12.029 1.00 90.75 177 ASN A CA 1
ATOM 1377 C C . ASN A 1 177 ? -1.691 -16.494 -12.431 1.00 90.75 177 ASN A C 1
ATOM 1379 O O . ASN A 1 177 ? -1.063 -17.135 -11.594 1.00 90.75 177 ASN A O 1
ATOM 1383 N N . ASP A 1 178 ? -1.219 -16.270 -13.658 1.00 89.56 178 ASP A N 1
ATOM 1384 C CA . ASP A 1 178 ? 0.027 -16.838 -14.175 1.00 89.56 178 ASP A CA 1
ATOM 1385 C C . ASP A 1 178 ? 1.253 -16.384 -13.366 1.00 89.56 178 ASP A C 1
ATOM 1387 O O . ASP A 1 178 ? 2.140 -17.192 -13.070 1.00 89.56 178 ASP A O 1
ATOM 1391 N N . VAL A 1 179 ? 1.307 -15.105 -12.972 1.00 86.94 179 VAL A N 1
ATOM 1392 C CA . VAL A 1 179 ? 2.376 -14.543 -12.125 1.00 86.94 179 VAL A CA 1
ATOM 1393 C C . VAL A 1 179 ? 2.336 -15.190 -10.748 1.00 86.94 179 VAL A C 1
ATOM 1395 O O . VAL A 1 179 ? 3.357 -15.613 -10.208 1.00 86.94 179 VAL A O 1
ATOM 1398 N N . ILE A 1 180 ? 1.142 -15.295 -10.185 1.00 85.00 180 ILE A N 1
ATOM 1399 C CA . ILE A 1 180 ? 0.928 -15.752 -8.819 1.00 85.00 180 ILE A CA 1
ATOM 1400 C C . ILE A 1 180 ? 1.198 -17.232 -8.674 1.00 85.00 180 ILE A C 1
ATOM 1402 O O . ILE A 1 180 ? 1.885 -17.637 -7.739 1.00 85.00 180 ILE A O 1
ATOM 1406 N N . ASP A 1 181 ? 0.708 -18.041 -9.600 1.00 90.06 181 ASP A N 1
ATOM 1407 C CA . ASP A 1 181 ? 0.937 -19.476 -9.569 1.00 90.06 181 ASP A CA 1
ATOM 1408 C C . ASP A 1 181 ? 2.416 -19.784 -9.850 1.00 90.06 181 ASP A C 1
ATOM 1410 O O . ASP A 1 181 ? 2.996 -20.658 -9.201 1.00 90.06 181 ASP A O 1
ATOM 1414 N N . SER A 1 182 ? 3.080 -18.980 -10.694 1.00 87.75 182 SER A N 1
ATOM 1415 C CA . SER A 1 182 ? 4.538 -19.033 -10.873 1.00 87.75 182 SER A CA 1
ATOM 1416 C C . SER A 1 182 ? 5.311 -18.674 -9.599 1.00 87.75 182 SER A C 1
ATOM 1418 O O . SER A 1 182 ? 6.323 -19.311 -9.302 1.00 87.75 182 SER A O 1
ATOM 1420 N N . LEU A 1 183 ? 4.856 -17.677 -8.833 1.00 83.50 183 LEU A N 1
ATOM 1421 C CA . LEU A 1 183 ? 5.457 -17.315 -7.546 1.00 83.50 183 LEU A CA 1
ATOM 1422 C C . LEU A 1 183 ? 5.226 -18.406 -6.498 1.00 83.50 183 LEU A C 1
ATOM 1424 O O . LEU A 1 183 ? 6.188 -18.845 -5.873 1.00 83.50 183 LEU A O 1
ATOM 1428 N N . ARG A 1 184 ? 3.991 -18.905 -6.348 1.00 86.44 184 ARG A N 1
ATOM 1429 C CA . ARG A 1 184 ? 3.634 -19.993 -5.415 1.00 86.44 184 ARG A CA 1
ATOM 1430 C C . ARG A 1 184 ? 4.441 -21.264 -5.654 1.00 86.44 184 ARG A C 1
ATOM 1432 O O . ARG A 1 184 ? 4.769 -21.964 -4.704 1.00 86.44 184 ARG A O 1
ATOM 1439 N N . ALA A 1 185 ? 4.776 -21.559 -6.908 1.00 86.44 185 ALA A N 1
ATOM 1440 C CA . ALA A 1 185 ? 5.626 -22.695 -7.246 1.00 86.44 185 ALA A CA 1
ATOM 1441 C C . ALA A 1 185 ? 7.084 -22.530 -6.772 1.00 86.44 185 ALA A C 1
ATOM 1443 O O . ALA A 1 185 ? 7.806 -23.521 -6.683 1.00 86.44 185 ALA A O 1
ATOM 1444 N N . LYS A 1 186 ? 7.527 -21.297 -6.491 1.00 81.62 186 LYS A N 1
ATOM 1445 C CA . LYS A 1 186 ? 8.917 -20.964 -6.147 1.00 81.62 186 LYS A CA 1
ATOM 1446 C C . LYS A 1 186 ? 9.127 -20.591 -4.685 1.00 81.62 186 LYS A C 1
ATOM 1448 O O . LYS A 1 186 ? 10.199 -20.862 -4.157 1.00 81.62 186 LYS A O 1
ATOM 1453 N N . ILE A 1 187 ? 8.148 -19.957 -4.042 1.00 78.44 187 ILE A N 1
ATOM 1454 C CA . ILE A 1 187 ? 8.290 -19.431 -2.680 1.00 78.44 187 ILE A CA 1
ATOM 1455 C C . ILE A 1 187 ? 7.402 -20.207 -1.703 1.00 78.44 187 ILE A C 1
ATOM 1457 O O . ILE A 1 187 ? 6.241 -20.478 -1.989 1.00 78.44 187 ILE A O 1
ATOM 1461 N N . GLN A 1 188 ? 7.939 -20.560 -0.532 1.00 80.81 188 GLN A N 1
ATOM 1462 C CA . GLN A 1 188 ? 7.229 -21.376 0.470 1.00 80.81 188 GLN A CA 1
ATOM 1463 C C . GLN A 1 188 ? 6.287 -20.565 1.380 1.00 80.81 188 GLN A C 1
ATOM 1465 O O . GLN A 1 188 ? 5.716 -21.097 2.331 1.00 80.81 188 GLN A O 1
ATOM 1470 N N . ILE A 1 189 ? 6.122 -19.273 1.103 1.00 82.38 189 ILE A N 1
ATOM 1471 C CA . ILE A 1 189 ? 5.307 -18.352 1.890 1.00 82.38 189 ILE A CA 1
ATOM 1472 C C . ILE A 1 189 ? 3.857 -18.316 1.391 1.00 82.38 189 ILE A C 1
ATOM 1474 O O . ILE A 1 189 ? 3.583 -18.464 0.201 1.00 82.38 189 ILE A O 1
ATOM 1478 N N . SER A 1 190 ? 2.907 -18.095 2.304 1.00 86.25 190 SER A N 1
ATOM 1479 C CA . SER A 1 190 ? 1.492 -17.969 1.936 1.00 86.25 190 SER A CA 1
ATOM 1480 C C . SER A 1 190 ? 1.251 -16.703 1.110 1.00 86.25 190 SER A C 1
ATOM 1482 O O . SER A 1 190 ? 1.566 -15.605 1.561 1.00 86.25 190 SER A O 1
ATOM 1484 N N . ILE A 1 191 ? 0.655 -16.838 -0.077 1.00 85.56 191 ILE A N 1
ATOM 1485 C CA . ILE A 1 191 ? 0.324 -15.707 -0.957 1.00 85.56 191 ILE A CA 1
ATOM 1486 C C . ILE A 1 191 ? -1.192 -15.528 -1.041 1.00 85.56 191 ILE A C 1
ATOM 1488 O O . ILE A 1 191 ? -1.906 -16.430 -1.500 1.00 85.56 191 ILE A O 1
ATOM 1492 N N . TYR A 1 192 ? -1.662 -14.339 -0.671 1.00 85.44 192 TYR A N 1
ATOM 1493 C CA . TYR A 1 192 ? -3.070 -13.952 -0.689 1.00 85.44 192 TYR A CA 1
ATOM 1494 C C . TYR A 1 192 ? -3.323 -12.766 -1.620 1.00 85.44 192 TYR A C 1
ATOM 1496 O O . TYR A 1 192 ? -2.502 -11.860 -1.745 1.00 85.44 192 TYR A O 1
ATOM 1504 N N . HIS A 1 193 ? -4.513 -12.755 -2.213 1.00 84.75 193 HIS A N 1
ATOM 1505 C CA . HIS A 1 193 ? -5.019 -11.676 -3.054 1.00 84.75 193 HIS A CA 1
ATOM 1506 C C . HIS A 1 193 ? -6.134 -10.967 -2.314 1.00 84.75 193 HIS A C 1
ATOM 1508 O O . HIS A 1 193 ? -7.133 -11.591 -1.964 1.00 84.75 193 HIS A O 1
ATOM 1514 N N . VAL A 1 194 ? -5.949 -9.680 -2.049 1.00 82.25 194 VAL A N 1
ATOM 1515 C CA . VAL A 1 194 ? -6.905 -8.872 -1.274 1.00 82.25 194 VAL A CA 1
ATOM 1516 C C . VAL A 1 194 ? -7.411 -7.670 -2.063 1.00 82.25 194 VAL A C 1
ATOM 1518 O O . VAL A 1 194 ? -8.055 -6.786 -1.502 1.00 82.25 194 VAL A O 1
ATOM 1521 N N . GLY A 1 195 ? -7.079 -7.615 -3.352 1.00 77.69 195 GLY A N 1
ATOM 1522 C CA . GLY A 1 195 ? -7.218 -6.423 -4.155 1.00 77.69 195 GLY A CA 1
ATOM 1523 C C . GLY A 1 195 ? -8.344 -6.440 -5.185 1.00 77.69 195 GLY A C 1
ATOM 1524 O O . GLY A 1 195 ? -8.969 -7.471 -5.438 1.00 77.69 195 GLY A O 1
ATOM 1525 N N . PRO A 1 196 ? -8.550 -5.269 -5.806 1.00 78.88 196 PRO A N 1
ATOM 1526 C CA . PRO A 1 196 ? -7.864 -4.022 -5.529 1.00 78.88 196 PRO A CA 1
ATOM 1527 C C . PRO A 1 196 ? -8.597 -3.301 -4.390 1.00 78.88 196 PRO A C 1
ATOM 1529 O O . PRO A 1 196 ? -9.812 -3.100 -4.422 1.00 78.88 196 PRO A O 1
ATOM 1532 N N . THR A 1 197 ? -7.852 -2.875 -3.375 1.00 79.25 197 THR A N 1
ATOM 1533 C CA . THR A 1 197 ? -8.339 -2.110 -2.224 1.00 79.25 197 THR A CA 1
ATOM 1534 C C . THR A 1 197 ? -8.537 -0.644 -2.612 1.00 79.25 197 THR A C 1
ATOM 1536 O O . THR A 1 197 ? -7.959 0.290 -2.055 1.00 79.25 197 THR A O 1
ATOM 1539 N N . ILE A 1 198 ? -9.361 -0.439 -3.635 1.00 72.31 198 ILE A N 1
ATOM 1540 C CA . ILE A 1 198 ? -9.834 0.861 -4.106 1.00 72.31 198 ILE A CA 1
ATOM 1541 C C . ILE A 1 198 ? -10.879 1.362 -3.098 1.00 72.31 198 ILE A C 1
ATOM 1543 O O . ILE A 1 198 ? -11.574 0.539 -2.494 1.00 72.31 198 ILE A O 1
ATOM 1547 N N . PRO A 1 199 ? -11.032 2.685 -2.897 1.00 61.97 199 PRO A N 1
ATOM 1548 C CA . PRO A 1 199 ? -12.167 3.211 -2.157 1.00 61.97 199 PRO A CA 1
ATOM 1549 C C . PRO A 1 199 ? -13.430 2.981 -2.997 1.00 61.97 199 PRO A C 1
ATOM 1551 O O . PRO A 1 199 ? -13.871 3.850 -3.743 1.00 61.97 199 PRO A O 1
ATOM 1554 N N . TYR A 1 200 ? -13.994 1.780 -2.936 1.00 47.41 200 TYR A N 1
ATOM 1555 C CA . TYR A 1 200 ? -15.386 1.587 -3.296 1.00 47.41 200 TYR A CA 1
ATOM 1556 C C . TYR A 1 200 ? -16.183 2.026 -2.076 1.00 47.41 200 TYR A C 1
ATOM 1558 O O . TYR A 1 200 ? -15.847 1.602 -0.972 1.00 47.41 200 TYR A O 1
ATOM 1566 N N . MET A 1 201 ? -17.116 2.956 -2.287 1.00 44.53 201 MET A N 1
ATOM 1567 C CA . MET A 1 201 ? -17.954 3.630 -1.290 1.00 44.53 201 MET A CA 1
ATOM 1568 C C . MET A 1 201 ? -18.013 2.923 0.061 1.00 44.53 201 MET A C 1
ATOM 1570 O O . MET A 1 201 ? -18.296 1.725 0.139 1.00 44.53 201 MET A O 1
ATOM 1574 N N . THR A 1 202 ? -17.778 3.677 1.135 1.00 53.44 202 THR A N 1
ATOM 1575 C CA . THR A 1 202 ? -17.924 3.137 2.486 1.00 53.44 202 THR A CA 1
ATOM 1576 C C . THR A 1 202 ? -19.270 2.415 2.583 1.00 53.44 202 THR A C 1
ATOM 1578 O O . THR A 1 202 ? -20.292 2.917 2.121 1.00 53.44 202 THR A O 1
ATOM 1581 N N . LEU A 1 203 ? -19.310 1.224 3.185 1.00 51.47 203 LEU A N 1
ATOM 1582 C CA . LEU A 1 203 ? -20.577 0.512 3.410 1.00 51.47 203 LEU A CA 1
ATOM 1583 C C . LEU A 1 203 ? -21.599 1.416 4.137 1.00 51.47 203 LEU A C 1
ATOM 1585 O O . LEU A 1 203 ? -22.809 1.287 3.964 1.00 51.47 203 LEU A O 1
ATOM 1589 N N . HIS A 1 204 ? -21.098 2.398 4.890 1.00 52.69 204 HIS A N 1
ATOM 1590 C CA . HIS A 1 204 ? -21.864 3.488 5.480 1.00 52.69 204 HIS A CA 1
ATOM 1591 C C . HIS A 1 204 ? -22.536 4.414 4.448 1.00 52.69 204 HIS A C 1
ATOM 1593 O O . HIS A 1 204 ? -23.715 4.711 4.605 1.00 52.69 204 HIS A O 1
ATOM 1599 N N . GLU A 1 205 ? -21.852 4.818 3.374 1.00 54.81 205 GLU A N 1
ATOM 1600 C CA . GLU A 1 205 ? -22.444 5.555 2.244 1.00 54.81 205 GLU A CA 1
ATOM 1601 C C . GLU A 1 205 ? -23.499 4.718 1.517 1.00 54.81 205 GLU A C 1
ATOM 1603 O O . GLU A 1 205 ? -24.569 5.236 1.219 1.00 54.81 205 GLU A O 1
ATOM 1608 N N . MET A 1 206 ? -23.278 3.414 1.318 1.00 50.50 206 MET A N 1
ATOM 1609 C CA . MET A 1 206 ? -24.304 2.527 0.744 1.00 50.50 206 MET A CA 1
ATOM 1610 C C . MET A 1 206 ? -25.538 2.420 1.647 1.00 50.50 206 MET A C 1
ATOM 1612 O O . MET A 1 206 ? -26.667 2.449 1.162 1.00 50.50 206 MET A O 1
ATOM 1616 N N . THR A 1 207 ? -25.332 2.338 2.964 1.00 50.34 207 THR A N 1
ATOM 1617 C CA . THR A 1 207 ? -26.418 2.272 3.953 1.00 50.34 207 THR A CA 1
ATOM 1618 C C . THR A 1 207 ? -27.167 3.605 4.026 1.00 50.34 207 THR A C 1
ATOM 1620 O O . THR A 1 207 ? -28.395 3.618 4.039 1.00 50.34 207 THR A O 1
ATOM 1623 N N . ALA A 1 208 ? -26.455 4.734 3.992 1.00 52.88 208 ALA A N 1
ATOM 1624 C CA . ALA A 1 208 ? -27.030 6.076 3.959 1.00 52.88 208 ALA A CA 1
ATOM 1625 C C . ALA A 1 208 ? -27.803 6.347 2.654 1.00 52.88 208 ALA A C 1
ATOM 1627 O O . ALA A 1 208 ? -28.900 6.899 2.701 1.00 52.88 208 ALA A O 1
ATOM 1628 N N . MET A 1 209 ? -27.290 5.907 1.501 1.00 50.25 209 MET A N 1
ATOM 1629 C CA . MET A 1 209 ? -27.972 6.006 0.203 1.00 50.25 209 MET A CA 1
ATOM 1630 C C . MET A 1 209 ? -29.191 5.075 0.114 1.00 50.25 209 MET A C 1
ATOM 1632 O O . MET A 1 209 ? -30.230 5.478 -0.406 1.00 50.25 209 MET A O 1
ATOM 1636 N N . ALA A 1 210 ? -29.115 3.863 0.672 1.00 52.00 210 ALA A N 1
ATOM 1637 C CA . ALA A 1 210 ? -30.253 2.945 0.755 1.00 52.00 210 ALA A CA 1
ATOM 1638 C C . ALA A 1 210 ? -31.363 3.473 1.684 1.00 52.00 210 ALA A C 1
ATOM 1640 O O . ALA A 1 210 ? -32.543 3.330 1.371 1.00 52.00 210 ALA A O 1
ATOM 1641 N N . MET A 1 211 ? -31.003 4.138 2.789 1.00 52.22 211 MET A N 1
ATOM 1642 C CA . MET A 1 211 ? -31.957 4.811 3.684 1.00 52.22 211 MET A CA 1
ATOM 1643 C C . MET A 1 211 ? -32.554 6.086 3.059 1.00 52.22 211 MET A C 1
ATOM 1645 O O . MET A 1 211 ? -33.696 6.434 3.354 1.00 52.22 211 MET A O 1
ATOM 1649 N N . ALA A 1 212 ? -31.812 6.774 2.183 1.00 50.38 212 ALA A N 1
ATOM 1650 C CA . ALA A 1 212 ? -32.284 7.961 1.464 1.00 50.38 212 ALA A CA 1
ATOM 1651 C C . ALA A 1 212 ? -33.281 7.633 0.331 1.00 50.38 212 ALA A C 1
ATOM 1653 O O . ALA A 1 212 ? -34.070 8.492 -0.063 1.00 50.38 212 ALA A O 1
ATOM 1654 N N . HIS A 1 213 ? -33.298 6.388 -0.156 1.00 48.56 213 HIS A N 1
ATOM 1655 C CA . HIS A 1 213 ? -34.243 5.883 -1.157 1.00 48.56 213 HIS A CA 1
ATOM 1656 C C . HIS A 1 213 ? -35.329 4.984 -0.535 1.00 48.56 213 HIS A C 1
ATOM 1658 O O . HIS A 1 213 ? -35.557 3.856 -0.969 1.00 48.56 213 HIS A O 1
ATOM 1664 N N . GLY A 1 214 ? -36.034 5.491 0.483 1.00 42.59 214 GLY A N 1
ATOM 1665 C CA . GLY A 1 214 ? -37.281 4.882 0.964 1.00 42.59 214 GLY A CA 1
ATOM 1666 C C . GLY A 1 214 ? -38.386 4.882 -0.113 1.00 42.59 214 GLY A C 1
ATOM 1667 O O . GLY A 1 214 ? -38.338 5.692 -1.044 1.00 42.59 214 GLY A O 1
ATOM 1668 N N . PRO A 1 215 ? -39.390 3.985 -0.023 1.00 41.97 215 PRO A N 1
ATOM 1669 C CA . PRO A 1 215 ? -40.365 3.771 -1.088 1.00 41.97 215 PRO A CA 1
ATOM 1670 C C . PRO A 1 215 ? -41.144 5.058 -1.370 1.00 41.97 215 PRO A C 1
ATOM 1672 O O . PRO A 1 215 ? -41.785 5.623 -0.484 1.00 41.97 215 PRO A O 1
ATOM 1675 N N . SER A 1 216 ? -41.076 5.509 -2.626 1.00 45.81 216 SER A N 1
ATOM 1676 C CA . SER A 1 216 ? -41.832 6.649 -3.141 1.00 45.81 216 SER A CA 1
ATOM 1677 C C . SER A 1 216 ? -43.311 6.486 -2.785 1.00 45.81 216 SER A C 1
ATOM 1679 O O . SER A 1 216 ? -43.968 5.539 -3.227 1.00 45.81 216 SER A O 1
ATOM 1681 N N . GLN A 1 217 ? -43.832 7.391 -1.953 1.00 43.81 217 GLN A N 1
ATOM 1682 C CA . GLN A 1 217 ? -45.259 7.451 -1.681 1.00 43.81 217 GLN A CA 1
ATOM 1683 C C . GLN A 1 217 ? -45.979 7.817 -2.981 1.00 43.81 217 GLN A C 1
ATOM 1685 O O . GLN A 1 217 ? -45.917 8.956 -3.441 1.00 43.81 217 GLN A O 1
ATOM 1690 N N . ARG A 1 218 ? -46.678 6.844 -3.580 1.00 43.62 218 ARG A N 1
ATOM 1691 C CA . ARG A 1 218 ? -47.738 7.141 -4.546 1.00 43.62 218 ARG A CA 1
ATOM 1692 C C . ARG A 1 218 ? -48.832 7.899 -3.800 1.00 43.62 218 ARG A C 1
ATOM 1694 O O . ARG A 1 218 ? -49.537 7.312 -2.983 1.00 43.62 218 ARG A O 1
ATOM 1701 N N . GLY A 1 219 ? -48.950 9.194 -4.072 1.00 41.44 219 GLY A N 1
ATOM 1702 C CA . GLY A 1 219 ? -50.140 9.963 -3.721 1.00 41.44 219 GLY A CA 1
ATOM 1703 C C . GLY A 1 219 ? -51.342 9.485 -4.550 1.00 41.44 219 GLY A C 1
ATOM 1704 O O . GLY A 1 219 ? -51.146 9.059 -5.693 1.00 41.44 219 GLY A O 1
ATOM 1705 N N . PRO A 1 220 ? -52.565 9.510 -3.998 1.00 50.41 220 PRO A N 1
ATOM 1706 C CA . PRO A 1 220 ? -53.748 9.040 -4.703 1.00 50.41 220 PRO A CA 1
ATOM 1707 C C . PRO A 1 220 ? -54.231 10.083 -5.720 1.00 50.41 220 PRO A C 1
ATOM 1709 O O . PRO A 1 220 ? -54.359 11.263 -5.391 1.00 50.41 220 PRO A O 1
ATOM 1712 N N . LEU A 1 221 ? -54.545 9.615 -6.929 1.00 40.78 221 LEU A N 1
ATOM 1713 C CA . LEU A 1 221 ? -55.553 10.196 -7.816 1.00 40.78 221 LEU A CA 1
ATOM 1714 C C . LEU A 1 221 ? -56.508 9.079 -8.231 1.00 40.78 221 LEU A C 1
ATOM 1716 O O . LEU A 1 221 ? -55.997 7.984 -8.566 1.00 40.78 221 LEU A O 1
#

Foldseek 3Di:
DEFEAQWDAAPVTLLQSLLVVQVVCVVDVPYAYEYEEAPLVCVVPVPDDGDPSYHYDHDHPQFPDNVCCVVPVLRRVVSSLDPPPPPPDSLPDRFPDDFDDDDFDDPPVVLVVLQVPPPQQQDWDPPDWQDHIDGSVPPPLNPNPCSPVVSVVVVVSVVVQLGGQEAEDQDDCVVRVRVVVSVVVGGPHHYYYDHVSDCPDDVVVVVVVVVVCDPDDDDDD

Organism: NCBI:txid337451